Protein AF-A0A7J8E788-F1 (afdb_monomer)

InterPro domains:
  IPR006108 3-hydroxyacyl-CoA dehydrogenase, C-terminal [PF00725] (134-231)
  IPR006176 3-hydroxyacyl-CoA dehydrogenase, NAD binding [PF02737] (9-132)
  IPR008927 6-phosphogluconate dehydrogenase-like, C-terminal domain superfamily [SSF48179] (133-231)
  IPR013328 6-phosphogluconate dehydrogenase, domain 2 [G3DSA:1.10.1040.10] (136-232)
  IPR022694 3-hydroxyacyl-CoA dehydrogenase [PIRSF000105] (12-232)
  IPR036291 NAD(P)-binding domain superfamily [SSF51735] (10-133)
  IPR052242 Mitochondrial 3-hydroxyacyl-CoA dehydrogenase [PTHR43561] (3-232)

pLDDT: mean 95.72, std 6.22, range [54.81, 98.94]

Solvent-accessible surface area (backbone atoms only — not comparable to full-atom values): 12737 Å² total; per-residue (Å²): 110,70,72,59,50,56,52,48,51,52,51,53,56,55,53,74,72,59,84,85,77,95,53,68,59,81,61,30,52,81,36,66,68,46,79,45,82,73,78,98,40,71,67,63,50,24,53,50,46,39,54,36,59,77,42,34,33,92,82,32,32,41,26,36,39,63,70,62,67,56,47,57,73,45,30,68,43,39,94,52,33,43,34,27,34,30,49,31,71,42,90,60,59,94,76,44,44,56,31,41,42,25,43,36,97,58,30,33,70,68,45,52,52,52,52,46,50,51,33,42,74,73,72,30,52,59,44,81,35,58,66,49,75,29,50,63,66,49,47,54,48,50,38,51,42,51,49,52,52,52,41,38,74,71,64,78,47,55,66,69,57,52,20,51,47,36,29,73,74,70,63,37,97,55,17,56,58,62,41,44,17,67,77,20,42,52,59,53,48,53,44,38,50,56,46,18,75,74,40,71,83,41,82,66,29,59,86,53,69,70,59,51,51,34,38,73,71,64,23,28,4,58,92,60,35,24,40,89,56,81,50,132

Secondary structure (DSSP, 8-state):
-HHHHHHHHHHHHHHHT----S-GGGTGGG-SEEEE-S-S-HHHHHHHHHHHTTTS-TT-EEEE--SSS-HHHHHTTSS-GGGEEEEEE-SSTTT--EEEEEEPSSS-HHHHHHHHHHHHHTT-EEEEEES-TTTTHHHHHHHHHHHHHHHHHTTSS-HHHHHHHHHHHS--SS-HHHHHHHH-HHHHHHHHHHHHHH-TT-GGG---HHHHHHHHTT--BGGGTBSSSB--

Sequence (232 aa):
MEQTVAGGEFVAKTLSSILTSTDAASVVHSTDLVVEAIVEDLKVKNELFKRLDKFAAEHTIFASNTSSLQITSIANATTRQDRFAGLHFFNPVPMMKLVEVIKTPMTSQKTFESLMDFSKALGKHPISCKDTPGFVVNHLLLPFLMNAIQLYERGDASKEDIDIGLKLGAGHPMGPFELLDYVGLDTIKFIIEGWHEMDPQNPYFQPSESLNKLVAEKKFGKKTGEGFYKYK

Structure (mmCIF, N/CA/C/O backbone):
data_AF-A0A7J8E788-F1
#
_entry.id   AF-A0A7J8E788-F1
#
loop_
_atom_site.group_PDB
_atom_site.id
_atom_site.type_symbol
_atom_site.label_atom_id
_atom_site.label_alt_id
_atom_site.label_comp_id
_atom_site.label_asym_id
_atom_site.label_entity_id
_atom_site.label_seq_id
_atom_site.pdbx_PDB_ins_code
_atom_site.Cartn_x
_atom_site.Cartn_y
_atom_site.Cartn_z
_atom_site.occupancy
_atom_site.B_iso_or_equiv
_atom_site.auth_seq_id
_atom_site.auth_comp_id
_atom_site.auth_asym_id
_atom_site.auth_atom_id
_atom_site.pdbx_PDB_model_num
ATOM 1 N N . MET A 1 1 ? 26.007 -24.775 16.880 1.00 54.81 1 MET A N 1
ATOM 2 C CA . MET A 1 1 ? 27.153 -24.290 16.082 1.00 54.81 1 MET A CA 1
ATOM 3 C C . MET A 1 1 ? 26.872 -24.414 14.589 1.00 54.81 1 MET A C 1
ATOM 5 O O . MET A 1 1 ? 26.921 -23.399 13.919 1.00 54.81 1 MET A O 1
ATOM 9 N N . GLU A 1 2 ? 26.479 -25.581 14.071 1.00 56.91 2 GLU A N 1
ATOM 10 C CA . GLU A 1 2 ? 26.215 -25.792 12.628 1.00 56.91 2 GLU A CA 1
ATOM 11 C C . GLU A 1 2 ? 25.040 -24.959 12.062 1.00 56.91 2 GLU A C 1
ATOM 13 O O . GLU A 1 2 ? 25.189 -24.280 11.050 1.00 56.91 2 GLU A O 1
ATOM 18 N N . GLN A 1 3 ? 23.904 -24.888 12.773 1.00 57.69 3 GLN A N 1
ATOM 19 C CA . GLN A 1 3 ? 22.768 -24.023 12.390 1.00 57.69 3 GLN A CA 1
ATOM 20 C C . GLN A 1 3 ? 23.108 -22.523 12.413 1.00 57.69 3 GLN A C 1
ATOM 22 O O . GLN A 1 3 ? 22.530 -21.734 11.669 1.00 57.69 3 GLN A O 1
ATOM 27 N N . THR A 1 4 ? 24.053 -22.122 13.265 1.00 65.00 4 THR A N 1
ATOM 28 C CA . THR A 1 4 ? 24.479 -20.727 13.426 1.00 65.00 4 THR A CA 1
ATOM 29 C C . THR A 1 4 ? 25.368 -20.283 12.260 1.00 65.00 4 THR A C 1
ATOM 31 O O . THR A 1 4 ? 25.272 -19.141 11.819 1.00 65.00 4 THR A O 1
ATOM 34 N N . VAL A 1 5 ? 26.175 -21.202 11.719 1.00 70.31 5 VAL A N 1
ATOM 35 C CA . VAL A 1 5 ? 27.005 -20.981 10.523 1.00 70.31 5 VAL A CA 1
ATOM 36 C C . VAL A 1 5 ? 26.135 -20.912 9.264 1.00 70.31 5 VAL A C 1
ATOM 38 O O . VAL A 1 5 ? 26.245 -19.947 8.511 1.00 70.31 5 VAL A O 1
ATOM 41 N N . ALA A 1 6 ? 25.187 -21.843 9.092 1.00 76.75 6 ALA A N 1
ATOM 42 C CA . ALA A 1 6 ? 24.263 -21.843 7.950 1.00 76.75 6 ALA A CA 1
ATOM 43 C C . ALA A 1 6 ? 23.379 -20.580 7.889 1.00 76.75 6 ALA A C 1
ATOM 45 O O . ALA A 1 6 ? 23.146 -20.024 6.815 1.00 76.75 6 ALA A O 1
ATOM 46 N N . GLY A 1 7 ? 22.917 -20.087 9.046 1.00 85.06 7 GLY 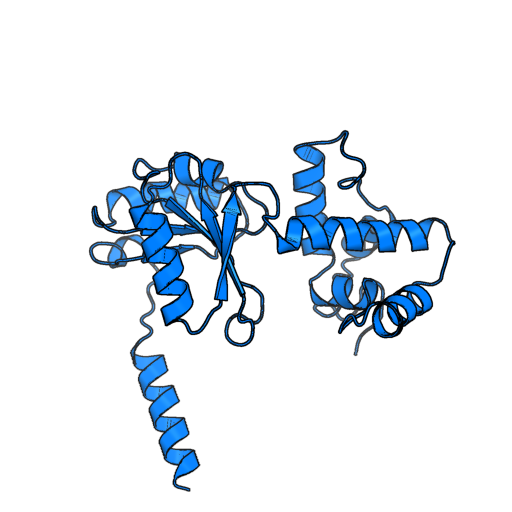A N 1
ATOM 47 C CA . GLY A 1 7 ? 22.194 -18.815 9.130 1.00 85.06 7 GLY A CA 1
ATOM 48 C C . GLY A 1 7 ? 23.055 -17.615 8.718 1.00 85.06 7 GLY A C 1
ATOM 49 O O . GLY A 1 7 ? 22.585 -16.744 7.988 1.00 85.06 7 GLY A O 1
ATOM 50 N N . GLY A 1 8 ? 24.326 -17.592 9.130 1.00 87.06 8 GLY A N 1
ATOM 51 C CA . GLY A 1 8 ? 25.280 -16.551 8.739 1.00 87.06 8 GLY A CA 1
ATOM 52 C C . GLY A 1 8 ? 25.561 -16.531 7.234 1.00 87.06 8 GLY A C 1
ATOM 53 O O . GLY A 1 8 ? 25.534 -15.465 6.618 1.00 87.06 8 GLY A O 1
ATOM 54 N N . GLU A 1 9 ? 25.757 -17.700 6.621 1.00 91.12 9 GLU A N 1
ATOM 55 C CA . GLU A 1 9 ? 25.966 -17.833 5.172 1.00 91.12 9 GLU A CA 1
ATOM 56 C C . GLU A 1 9 ? 24.746 -17.380 4.365 1.00 91.12 9 GLU A C 1
ATOM 58 O O . GLU A 1 9 ? 24.890 -16.663 3.371 1.00 91.12 9 GLU A O 1
ATOM 63 N N . PHE A 1 10 ? 23.537 -17.739 4.809 1.00 91.62 10 PHE A N 1
ATOM 64 C CA . PHE A 1 10 ? 22.298 -17.287 4.178 1.00 91.62 10 PHE A CA 1
ATOM 65 C C . PHE A 1 10 ? 22.172 -15.759 4.196 1.00 91.62 10 PHE A C 1
ATOM 67 O O . PHE A 1 10 ? 21.872 -15.150 3.164 1.00 91.62 10 PHE A O 1
ATOM 74 N N . VAL A 1 11 ? 22.437 -15.127 5.345 1.00 93.94 11 VAL A N 1
ATOM 75 C CA . VAL A 1 11 ? 22.394 -13.662 5.480 1.00 93.94 11 VAL A CA 1
ATOM 76 C C . VAL A 1 11 ? 23.443 -13.007 4.583 1.00 93.94 11 VAL A C 1
ATOM 78 O O . VAL A 1 11 ? 23.103 -12.103 3.822 1.00 93.94 11 VAL A O 1
ATOM 81 N N . ALA A 1 12 ? 24.690 -13.486 4.610 1.00 94.25 12 ALA A N 1
ATOM 82 C CA . ALA A 1 12 ? 25.771 -12.934 3.794 1.00 94.25 12 ALA A CA 1
ATOM 83 C C . ALA A 1 12 ? 25.467 -13.028 2.290 1.00 94.25 12 ALA A C 1
ATOM 85 O O . ALA A 1 12 ? 25.631 -12.045 1.567 1.00 94.25 12 ALA A O 1
ATOM 86 N N . LYS A 1 13 ? 24.958 -14.177 1.827 1.00 95.75 13 LYS A N 1
ATOM 87 C CA . LYS A 1 13 ? 24.551 -14.388 0.430 1.00 95.75 13 LYS A CA 1
ATOM 88 C C . LYS A 1 13 ? 23.371 -13.503 0.020 1.00 95.75 13 LYS A C 1
ATOM 90 O O . LYS A 1 13 ? 23.327 -13.000 -1.101 1.00 95.75 13 LYS A O 1
ATOM 95 N N . THR A 1 14 ? 22.402 -13.321 0.916 1.00 96.56 14 THR A N 1
ATOM 96 C CA . THR A 1 14 ? 21.239 -12.463 0.653 1.00 96.56 14 THR A CA 1
ATOM 97 C C . THR A 1 14 ? 21.674 -11.007 0.521 1.00 96.56 14 THR A C 1
ATOM 99 O O . THR A 1 14 ? 21.310 -10.346 -0.447 1.00 96.56 14 THR A O 1
ATOM 102 N N . LEU A 1 15 ? 22.511 -10.524 1.443 1.00 96.94 15 LEU A N 1
ATOM 103 C CA . LEU A 1 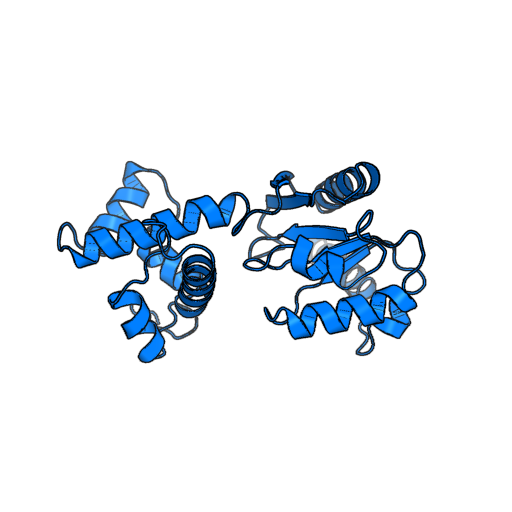15 ? 23.021 -9.153 1.419 1.00 96.94 15 LEU A CA 1
ATOM 104 C C . LEU A 1 15 ? 23.921 -8.882 0.210 1.00 96.94 15 LEU A C 1
ATOM 106 O O . LEU A 1 15 ? 23.808 -7.818 -0.387 1.00 96.94 15 LEU A O 1
ATOM 110 N N . SER A 1 16 ? 24.767 -9.833 -0.200 1.00 97.38 16 SER A N 1
ATOM 111 C CA . SER A 1 16 ? 25.633 -9.653 -1.376 1.00 97.38 16 SER A CA 1
ATOM 112 C C . SER A 1 16 ? 24.866 -9.574 -2.700 1.00 97.38 16 SER A C 1
ATOM 114 O O . SER A 1 16 ? 25.405 -9.085 -3.689 1.00 97.38 16 SER A O 1
ATOM 116 N N . SER A 1 17 ? 23.607 -10.018 -2.714 1.00 97.12 17 SER A N 1
ATOM 117 C CA . SER A 1 17 ? 22.711 -9.916 -3.870 1.00 97.12 17 SER A CA 1
ATOM 118 C C . SER A 1 17 ? 21.954 -8.579 -3.925 1.00 97.12 17 SER A C 1
ATOM 120 O O . SER A 1 17 ? 21.199 -8.348 -4.867 1.00 97.12 17 SER A O 1
ATOM 122 N N . ILE A 1 18 ? 22.135 -7.697 -2.931 1.00 97.75 18 ILE A N 1
ATOM 123 C CA . ILE A 1 18 ? 21.496 -6.379 -2.856 1.00 97.75 18 ILE A CA 1
ATOM 124 C C . ILE A 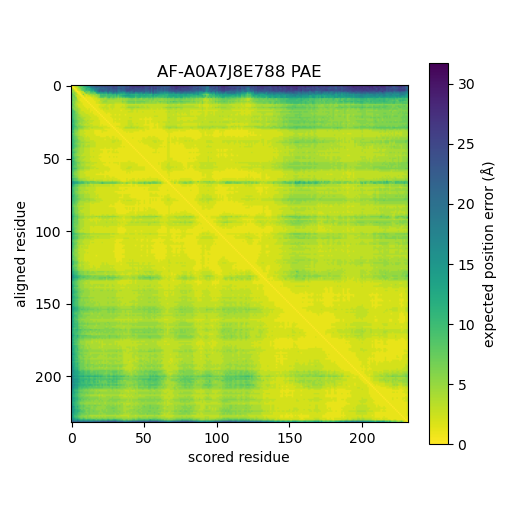1 18 ? 22.556 -5.308 -3.095 1.00 97.75 18 ILE A C 1
ATOM 126 O O . ILE A 1 18 ? 23.402 -5.034 -2.246 1.00 97.75 18 ILE A O 1
ATOM 130 N N . LEU A 1 19 ? 22.478 -4.671 -4.259 1.00 97.69 19 LEU A N 1
ATOM 131 C CA . LEU A 1 19 ? 23.298 -3.514 -4.597 1.00 97.69 19 LEU A CA 1
ATOM 132 C C . LEU A 1 19 ? 22.510 -2.228 -4.342 1.00 97.69 19 LEU A C 1
ATOM 134 O O . LEU A 1 19 ? 21.288 -2.195 -4.492 1.00 97.69 19 LEU A O 1
ATOM 138 N N . THR A 1 20 ? 23.210 -1.158 -3.975 1.00 98.12 20 THR A N 1
ATOM 139 C CA . THR A 1 20 ? 22.608 0.156 -3.732 1.00 98.12 20 THR A CA 1
ATOM 140 C C . THR A 1 20 ? 23.103 1.166 -4.759 1.00 98.12 20 THR A C 1
ATOM 142 O O . THR A 1 20 ? 24.263 1.164 -5.164 1.00 98.12 20 THR A O 1
ATOM 145 N N . SER A 1 21 ? 22.203 2.040 -5.200 1.00 98.06 21 SER A N 1
ATOM 146 C CA . SER A 1 21 ? 22.515 3.178 -6.061 1.00 98.06 21 SER A CA 1
ATOM 147 C C . SER A 1 21 ? 21.604 4.338 -5.686 1.00 98.06 21 SER A C 1
ATOM 149 O O . SER A 1 21 ? 20.452 4.133 -5.302 1.00 98.06 21 SER A O 1
ATOM 151 N N . THR A 1 22 ? 22.121 5.557 -5.794 1.00 98.00 22 THR A N 1
ATOM 152 C CA . THR A 1 22 ? 21.352 6.794 -5.609 1.00 98.00 22 THR A CA 1
ATOM 153 C C . THR A 1 22 ? 20.843 7.368 -6.932 1.00 98.00 22 THR A C 1
ATOM 155 O O . THR A 1 22 ? 20.066 8.320 -6.916 1.00 98.00 22 THR A O 1
ATOM 158 N N . ASP A 1 23 ? 21.226 6.786 -8.074 1.00 97.38 23 ASP A N 1
ATOM 159 C CA . ASP A 1 23 ? 20.707 7.154 -9.391 1.00 97.38 23 ASP A CA 1
ATOM 160 C C . ASP A 1 23 ? 20.035 5.960 -10.068 1.00 97.38 23 ASP A C 1
ATOM 162 O O . ASP A 1 23 ? 20.683 5.126 -10.703 1.00 97.38 23 ASP A O 1
ATOM 166 N N . ALA A 1 24 ? 18.708 5.904 -9.973 1.00 97.44 24 ALA A N 1
ATOM 167 C CA . ALA A 1 24 ? 17.919 4.840 -10.580 1.00 97.44 24 ALA A CA 1
ATOM 168 C C . ALA A 1 24 ? 18.109 4.748 -12.109 1.00 97.44 24 ALA A C 1
ATOM 170 O O . ALA A 1 24 ? 18.096 3.649 -12.655 1.00 97.44 24 ALA A O 1
ATOM 171 N N . ALA A 1 25 ? 18.351 5.864 -12.810 1.00 97.12 25 ALA A N 1
ATOM 172 C CA . ALA A 1 25 ? 18.544 5.839 -14.264 1.00 97.12 25 ALA A CA 1
ATOM 173 C C . ALA A 1 25 ? 19.777 5.016 -14.677 1.00 97.12 25 ALA A C 1
ATOM 175 O O . ALA A 1 25 ? 19.731 4.326 -15.691 1.00 97.12 25 ALA A O 1
ATOM 176 N N . SER A 1 26 ? 20.837 5.026 -13.861 1.00 96.88 26 SER A N 1
ATOM 177 C CA . SER A 1 26 ? 22.080 4.293 -14.133 1.00 96.88 26 SER A CA 1
ATOM 178 C C . SER A 1 26 ? 21.943 2.765 -14.090 1.00 96.88 26 SER A C 1
ATOM 180 O O . SER A 1 26 ? 22.775 2.069 -14.667 1.00 96.88 26 SER A O 1
ATOM 182 N N . VAL A 1 27 ? 20.904 2.231 -13.434 1.00 97.69 27 VAL A N 1
ATOM 183 C CA . VAL A 1 27 ? 20.764 0.783 -13.176 1.00 97.69 27 VAL A CA 1
ATOM 184 C C . VAL A 1 27 ? 19.624 0.116 -13.945 1.00 97.69 27 VAL A C 1
ATOM 186 O O . VAL A 1 27 ? 19.581 -1.107 -14.037 1.00 97.69 27 VAL A O 1
ATOM 189 N N . VAL A 1 28 ? 18.697 0.885 -14.525 1.00 98.00 28 VAL A N 1
ATOM 190 C CA . VAL A 1 28 ? 17.510 0.311 -15.191 1.00 98.00 28 VAL A CA 1
ATOM 191 C C . VAL A 1 28 ? 17.768 -0.199 -16.611 1.00 98.00 28 VAL A C 1
ATOM 193 O O . VAL A 1 28 ? 16.927 -0.901 -17.164 1.00 98.00 28 VAL A O 1
ATOM 196 N N . HIS A 1 29 ? 18.928 0.102 -17.199 1.00 97.19 29 HIS A N 1
ATOM 197 C CA . HIS A 1 29 ? 19.270 -0.227 -18.590 1.00 97.19 29 HIS A CA 1
ATOM 198 C C . HIS A 1 29 ? 19.191 -1.712 -18.959 1.00 97.19 29 HIS A C 1
ATOM 200 O O . HIS A 1 29 ? 19.027 -2.038 -20.130 1.00 97.19 29 HIS A O 1
ATOM 206 N N . SER A 1 30 ? 19.317 -2.604 -17.980 1.00 96.12 30 SER A N 1
ATOM 207 C CA . SER A 1 30 ? 19.250 -4.054 -18.173 1.00 96.12 30 SER A CA 1
ATOM 208 C C . SER A 1 30 ? 18.456 -4.755 -17.069 1.00 96.12 30 SER A C 1
ATOM 210 O O . SER A 1 30 ? 18.672 -5.939 -16.830 1.00 96.12 30 SER A O 1
ATOM 212 N N . THR A 1 31 ? 17.594 -4.030 -16.348 1.00 98.50 31 THR A N 1
ATOM 213 C CA . THR A 1 31 ? 16.749 -4.638 -15.310 1.00 98.50 31 THR A CA 1
ATOM 214 C C . THR A 1 31 ? 15.494 -5.246 -15.927 1.00 98.50 31 THR A C 1
ATOM 216 O O . THR A 1 31 ? 14.936 -4.699 -16.879 1.00 98.50 31 THR A O 1
ATOM 219 N N . ASP A 1 32 ? 15.004 -6.344 -15.364 1.00 98.81 32 ASP A N 1
ATOM 220 C CA . ASP A 1 32 ? 13.768 -6.983 -15.826 1.00 98.81 32 ASP A CA 1
ATOM 221 C C . ASP A 1 32 ? 12.518 -6.321 -15.229 1.00 98.81 32 ASP A C 1
ATOM 223 O O . ASP A 1 32 ? 11.473 -6.237 -15.876 1.00 98.81 32 ASP A O 1
ATOM 227 N N . LEU A 1 33 ? 12.633 -5.815 -13.998 1.00 98.88 33 LEU A N 1
ATOM 228 C CA . LEU A 1 33 ? 11.532 -5.244 -13.231 1.00 98.88 33 LEU A CA 1
ATOM 229 C C . LEU A 1 33 ? 12.006 -4.037 -12.413 1.00 98.88 33 LEU A C 1
ATOM 231 O O . LEU A 1 33 ? 13.041 -4.083 -11.748 1.00 98.88 33 LEU A O 1
ATOM 235 N N . VAL A 1 34 ? 11.207 -2.973 -12.425 1.00 98.88 34 VAL A N 1
ATOM 236 C CA . VAL A 1 34 ? 11.298 -1.848 -11.486 1.00 98.88 34 VAL A CA 1
ATOM 237 C C . VAL A 1 34 ? 10.086 -1.901 -10.565 1.00 98.88 34 VAL A C 1
ATOM 239 O O . VAL A 1 34 ? 8.958 -1.859 -11.049 1.00 98.88 34 VAL A O 1
ATOM 242 N N . VAL A 1 35 ? 10.315 -1.960 -9.251 1.00 98.81 35 VAL A N 1
ATOM 243 C CA . VAL A 1 35 ? 9.263 -1.828 -8.230 1.00 98.81 35 VAL A CA 1
ATOM 244 C C . VAL A 1 35 ? 9.471 -0.514 -7.487 1.00 98.81 35 VAL A C 1
ATOM 246 O O . VAL A 1 35 ? 10.470 -0.331 -6.795 1.00 98.81 35 VAL A O 1
ATOM 249 N N . GLU A 1 36 ? 8.539 0.414 -7.654 1.00 98.62 36 GLU A N 1
ATOM 250 C CA . GLU A 1 36 ? 8.570 1.734 -7.029 1.00 98.62 36 GLU A CA 1
ATOM 251 C C . GLU A 1 36 ? 7.841 1.713 -5.678 1.00 98.62 36 GLU A C 1
ATOM 253 O O . GLU A 1 36 ? 6.689 1.289 -5.599 1.00 98.62 36 GLU A O 1
ATOM 258 N N . ALA A 1 37 ? 8.524 2.173 -4.624 1.00 97.69 37 ALA A N 1
ATOM 259 C CA . ALA A 1 37 ? 8.002 2.286 -3.257 1.00 97.69 37 ALA A CA 1
ATOM 260 C C . ALA A 1 37 ? 8.540 3.553 -2.550 1.00 97.69 37 ALA A C 1
ATOM 262 O O . ALA A 1 37 ? 9.137 3.493 -1.476 1.00 97.69 37 ALA A O 1
ATOM 263 N N . ILE A 1 38 ? 8.392 4.701 -3.206 1.00 97.25 38 ILE A N 1
ATOM 264 C CA . ILE A 1 38 ? 8.753 6.043 -2.733 1.00 97.25 38 ILE A CA 1
ATOM 265 C C . ILE A 1 38 ? 7.532 6.741 -2.113 1.00 97.25 38 ILE A C 1
ATOM 267 O O . ILE A 1 38 ? 6.455 6.157 -2.002 1.00 97.25 38 ILE A O 1
ATOM 271 N N . VAL A 1 39 ? 7.701 8.012 -1.730 1.00 93.62 39 VAL A N 1
ATOM 272 C CA . VAL A 1 39 ? 6.623 8.879 -1.231 1.00 93.62 39 VAL A CA 1
ATOM 273 C C . VAL A 1 39 ? 5.353 8.809 -2.090 1.00 93.62 39 VAL A C 1
ATOM 275 O O . VAL A 1 39 ? 5.410 8.744 -3.320 1.00 93.62 39 VAL A O 1
ATOM 278 N N . GLU A 1 40 ? 4.201 8.841 -1.420 1.00 92.19 40 GLU A N 1
ATOM 279 C CA . GLU A 1 40 ? 2.876 8.704 -2.027 1.00 92.19 40 GLU A CA 1
ATOM 280 C C . GLU A 1 40 ? 2.389 10.019 -2.660 1.00 92.19 40 GLU A C 1
ATOM 282 O O . GLU A 1 40 ? 1.376 10.593 -2.271 1.00 92.19 40 GLU A O 1
ATOM 287 N N . ASP A 1 41 ? 3.151 10.513 -3.637 1.00 93.12 41 ASP A N 1
ATOM 288 C CA . ASP A 1 41 ? 2.865 11.728 -4.400 1.00 93.12 41 ASP A CA 1
ATOM 289 C C . ASP A 1 41 ? 2.863 11.422 -5.905 1.00 93.12 41 ASP A C 1
ATOM 291 O O . ASP A 1 41 ? 3.851 10.938 -6.469 1.00 93.12 41 ASP A O 1
ATOM 295 N N . LEU A 1 42 ? 1.740 11.711 -6.571 1.00 94.94 42 LEU A N 1
ATOM 296 C CA . LEU A 1 42 ? 1.551 11.398 -7.989 1.00 94.94 42 LEU A CA 1
ATOM 297 C C . LEU A 1 42 ? 2.558 12.126 -8.885 1.00 94.94 42 LEU A C 1
ATOM 299 O O . LEU A 1 42 ? 3.055 11.547 -9.850 1.00 94.94 42 LEU A O 1
ATOM 303 N N . LYS A 1 43 ? 2.883 13.387 -8.586 1.00 97.69 43 LYS A N 1
ATOM 304 C CA . LYS A 1 43 ? 3.814 14.176 -9.398 1.00 97.69 43 LYS A CA 1
ATOM 305 C C . LYS A 1 43 ? 5.223 13.599 -9.300 1.00 97.69 43 LYS A C 1
ATOM 307 O O . LYS A 1 43 ? 5.868 13.428 -10.334 1.00 97.69 43 LYS A O 1
ATOM 312 N N . VAL A 1 44 ? 5.666 13.255 -8.092 1.00 98.25 44 VAL A N 1
ATOM 313 C CA . VAL A 1 44 ? 6.982 12.645 -7.845 1.00 98.25 44 VAL A CA 1
ATOM 314 C C . VAL A 1 44 ? 7.092 11.289 -8.545 1.00 98.25 44 VAL A C 1
ATOM 316 O O . VAL A 1 44 ? 8.074 11.039 -9.247 1.00 98.25 44 VAL A O 1
ATOM 319 N N . LYS A 1 45 ? 6.072 10.429 -8.428 1.00 98.62 45 LYS A N 1
ATOM 320 C CA 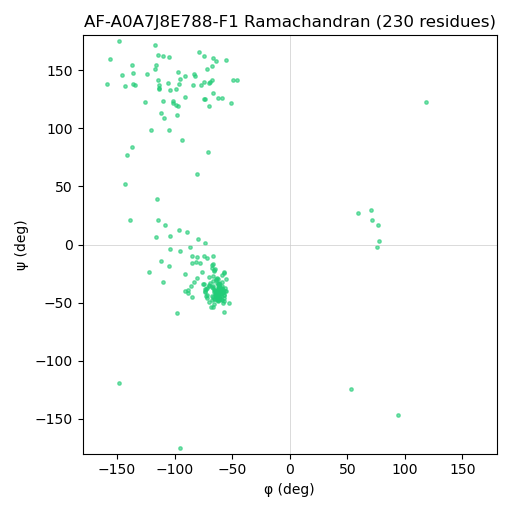. LYS A 1 45 ? 6.051 9.122 -9.108 1.00 98.62 45 LYS A CA 1
ATOM 321 C C . LYS A 1 45 ? 6.030 9.266 -10.631 1.00 98.62 45 LYS A C 1
ATOM 323 O O . LYS A 1 45 ? 6.783 8.576 -11.319 1.00 98.62 45 LYS A O 1
ATOM 328 N N . ASN A 1 46 ? 5.237 10.194 -11.166 1.00 98.75 46 ASN A N 1
ATOM 329 C CA . ASN A 1 46 ? 5.166 10.446 -12.607 1.00 98.75 46 ASN A CA 1
ATOM 330 C C . ASN A 1 46 ? 6.493 10.967 -13.160 1.00 98.75 46 ASN A C 1
ATOM 332 O O . ASN A 1 46 ? 6.929 10.524 -14.221 1.00 98.75 46 ASN A O 1
ATOM 336 N N . GLU A 1 47 ? 7.157 11.881 -12.451 1.00 98.56 47 GLU A N 1
ATOM 337 C CA . GLU A 1 47 ? 8.483 12.372 -12.830 1.00 98.56 47 GLU A CA 1
ATOM 338 C C . GLU A 1 47 ? 9.517 11.240 -12.845 1.00 98.56 47 GLU A C 1
ATOM 340 O O . GLU A 1 47 ? 10.253 11.095 -13.828 1.00 98.56 47 GLU A O 1
ATOM 345 N N . LEU A 1 48 ? 9.524 10.399 -11.804 1.00 98.75 48 LEU A N 1
ATOM 346 C CA . LEU A 1 48 ? 10.398 9.233 -11.722 1.00 98.75 48 LEU A CA 1
ATOM 347 C C . LEU A 1 48 ? 10.183 8.303 -12.918 1.00 98.75 48 LEU A C 1
ATOM 349 O O . LEU A 1 48 ? 11.122 8.049 -13.672 1.00 98.75 48 LEU A O 1
ATOM 353 N N . PHE A 1 49 ? 8.961 7.815 -13.127 1.00 98.75 49 PHE A N 1
ATOM 354 C CA . PHE A 1 49 ? 8.696 6.836 -14.179 1.00 98.75 49 PHE A CA 1
ATOM 355 C C . PHE A 1 49 ? 8.894 7.406 -15.582 1.00 98.75 49 PHE A C 1
ATOM 357 O O . PHE A 1 49 ? 9.473 6.726 -16.427 1.00 98.75 49 PHE A O 1
ATOM 364 N N . LYS A 1 50 ? 8.532 8.671 -15.822 1.00 98.69 50 LYS A N 1
ATOM 365 C CA . LYS A 1 50 ? 8.818 9.357 -17.091 1.00 98.69 50 LYS A CA 1
ATOM 366 C C . LYS A 1 50 ? 10.317 9.464 -17.367 1.00 98.69 50 LYS A C 1
ATOM 368 O O . LYS A 1 50 ? 10.740 9.408 -18.524 1.00 98.69 50 LYS A O 1
ATOM 373 N N . ARG A 1 51 ? 11.139 9.654 -16.328 1.00 98.56 51 ARG A N 1
ATOM 374 C CA . ARG A 1 51 ? 12.601 9.628 -16.457 1.00 98.56 51 ARG A CA 1
ATOM 375 C C . ARG A 1 51 ? 13.071 8.212 -16.769 1.00 98.56 51 ARG A C 1
ATOM 377 O O . ARG A 1 51 ? 13.761 8.045 -17.767 1.00 98.56 51 ARG A O 1
ATOM 384 N N . LEU A 1 52 ? 12.686 7.218 -15.965 1.00 98.69 52 LEU A N 1
ATOM 385 C CA . LEU A 1 52 ? 13.136 5.827 -16.115 1.00 98.69 52 LEU A CA 1
ATOM 386 C C . LEU A 1 52 ? 12.738 5.206 -17.455 1.00 98.69 52 LEU A C 1
ATOM 388 O O . LEU A 1 52 ? 13.521 4.439 -18.007 1.00 98.69 52 LEU A O 1
ATOM 392 N N . ASP A 1 53 ? 11.581 5.574 -18.011 1.00 98.56 53 ASP A N 1
ATOM 393 C CA . ASP A 1 53 ? 11.092 5.085 -19.308 1.00 98.56 53 ASP A CA 1
ATOM 394 C C . ASP A 1 53 ? 12.096 5.319 -20.451 1.00 98.56 53 ASP A C 1
ATOM 396 O O . ASP A 1 53 ? 12.182 4.525 -21.381 1.00 98.56 53 ASP A O 1
ATOM 400 N N . LYS A 1 54 ? 12.918 6.373 -20.349 1.00 98.25 54 LYS A N 1
ATOM 401 C CA . LYS A 1 54 ? 13.954 6.704 -21.340 1.00 98.25 54 LYS A CA 1
ATOM 402 C C . LYS A 1 54 ? 15.200 5.821 -21.259 1.00 98.25 54 LYS A C 1
ATOM 404 O O . LYS A 1 54 ? 15.947 5.757 -22.229 1.00 98.25 54 LYS A O 1
ATOM 409 N N . PHE A 1 55 ? 15.469 5.226 -20.098 1.00 98.31 55 PHE A N 1
ATOM 410 C CA . PHE A 1 55 ? 16.715 4.500 -19.824 1.00 98.31 55 PHE A CA 1
ATOM 411 C C . PHE A 1 55 ? 16.489 2.992 -19.719 1.00 98.31 55 PHE A C 1
ATOM 413 O O . PHE A 1 55 ? 17.375 2.220 -20.074 1.00 98.31 55 PHE A O 1
ATOM 420 N N . ALA A 1 56 ? 15.320 2.570 -19.237 1.00 98.50 56 ALA A N 1
ATOM 421 C CA . ALA A 1 56 ? 15.003 1.166 -19.045 1.00 98.50 56 ALA A CA 1
ATOM 422 C C . ALA A 1 56 ? 14.889 0.422 -20.380 1.00 98.50 56 ALA A C 1
ATOM 424 O O . ALA A 1 56 ? 14.316 0.956 -21.336 1.00 98.50 56 ALA A O 1
ATOM 425 N N . ALA A 1 57 ? 15.374 -0.822 -20.416 1.00 98.25 57 ALA A N 1
ATOM 426 C CA . ALA A 1 57 ? 15.276 -1.679 -21.592 1.00 98.25 57 ALA A CA 1
ATOM 427 C C . ALA A 1 57 ? 13.822 -1.836 -22.063 1.00 98.25 57 ALA A C 1
ATOM 429 O O . ALA A 1 57 ? 12.866 -1.645 -21.302 1.00 98.25 57 ALA A O 1
ATOM 430 N N . GLU A 1 58 ? 13.653 -2.213 -23.332 1.00 98.25 58 GLU A N 1
ATOM 431 C CA . GLU A 1 58 ? 12.330 -2.402 -23.929 1.00 98.25 58 GLU A CA 1
ATOM 432 C C . GLU A 1 58 ? 11.508 -3.436 -23.152 1.00 98.25 58 GLU A C 1
ATOM 434 O O . GLU A 1 58 ? 10.319 -3.226 -22.931 1.00 98.25 58 GLU A O 1
ATOM 439 N N . HIS A 1 59 ? 12.141 -4.515 -22.678 1.00 98.56 59 HIS A N 1
ATOM 440 C CA . HIS A 1 59 ? 11.462 -5.600 -21.968 1.00 98.56 59 HIS A CA 1
ATOM 441 C C . HIS A 1 59 ? 11.127 -5.284 -20.508 1.00 98.56 59 HIS A C 1
ATOM 443 O O . HIS A 1 59 ? 10.308 -5.994 -19.926 1.00 98.56 59 HIS A O 1
ATOM 449 N N . THR A 1 60 ? 11.732 -4.247 -19.919 1.00 98.88 60 THR A N 1
ATOM 450 C CA . THR A 1 60 ? 11.587 -3.938 -18.494 1.00 98.88 60 THR A CA 1
ATOM 451 C C . THR A 1 60 ? 10.135 -3.621 -18.137 1.00 98.88 60 THR A C 1
ATOM 453 O O . THR A 1 60 ? 9.532 -2.699 -18.703 1.00 98.88 60 THR A O 1
ATOM 456 N N . ILE A 1 61 ? 9.607 -4.338 -17.144 1.00 98.94 61 ILE A N 1
ATOM 457 C CA . ILE A 1 61 ? 8.298 -4.082 -16.537 1.00 98.94 61 ILE A CA 1
ATOM 458 C C . ILE A 1 61 ? 8.434 -3.009 -15.456 1.00 98.94 61 ILE A C 1
ATOM 460 O O . ILE A 1 61 ? 9.359 -3.040 -14.644 1.00 98.94 61 ILE A O 1
ATOM 464 N N . PHE A 1 62 ? 7.490 -2.073 -15.417 1.00 98.94 62 PHE A N 1
ATOM 465 C CA . PHE A 1 62 ? 7.341 -1.103 -14.337 1.00 98.94 62 PHE A CA 1
ATOM 466 C C . PHE A 1 62 ? 6.165 -1.488 -13.444 1.00 98.94 62 PHE A C 1
ATOM 468 O O . PHE A 1 62 ? 5.072 -1.795 -13.921 1.00 98.94 62 PHE A O 1
ATOM 475 N N . ALA A 1 63 ? 6.393 -1.458 -12.138 1.00 98.88 63 ALA A N 1
ATOM 476 C CA . ALA A 1 63 ? 5.373 -1.697 -11.140 1.00 98.88 63 ALA A CA 1
ATOM 477 C C . ALA A 1 63 ? 5.440 -0.647 -10.029 1.00 98.88 63 ALA A C 1
ATOM 479 O O . ALA A 1 63 ? 6.524 -0.317 -9.548 1.00 98.88 63 ALA A O 1
ATOM 480 N N . SER A 1 64 ? 4.286 -0.142 -9.595 1.00 98.81 64 SER A N 1
ATOM 481 C CA . SER A 1 64 ? 4.191 0.701 -8.396 1.00 98.81 64 SER A CA 1
ATOM 482 C C . SER A 1 64 ? 3.569 -0.078 -7.237 1.00 98.81 64 SER A C 1
ATOM 484 O O . SER A 1 64 ? 2.611 -0.829 -7.431 1.00 98.81 64 SER A O 1
ATOM 486 N N . ASN A 1 65 ? 4.117 0.115 -6.035 1.00 98.06 65 ASN A N 1
ATOM 487 C CA . ASN A 1 6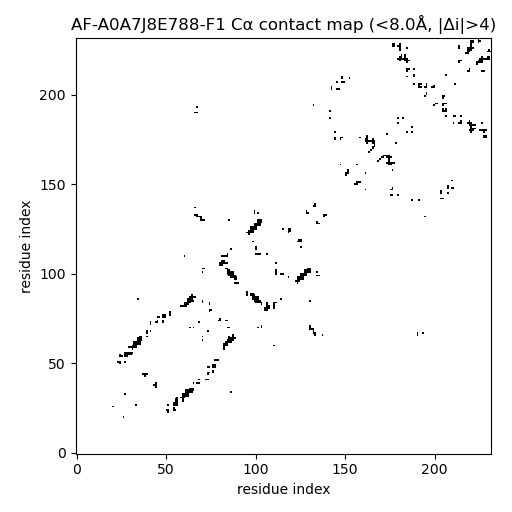5 ? 3.576 -0.374 -4.765 1.00 98.06 65 ASN A CA 1
ATOM 488 C C . ASN A 1 65 ? 2.593 0.627 -4.118 1.00 98.06 65 ASN A C 1
ATOM 490 O O . ASN A 1 65 ? 2.256 0.472 -2.949 1.00 98.06 65 ASN A O 1
ATOM 494 N N . THR A 1 66 ? 2.172 1.680 -4.828 1.00 95.12 66 THR A N 1
ATOM 495 C CA . THR A 1 66 ? 1.194 2.660 -4.318 1.00 95.12 66 THR A CA 1
ATOM 496 C C . THR A 1 66 ? -0.041 1.977 -3.716 1.00 95.12 66 THR A C 1
ATOM 498 O O . THR A 1 66 ? -0.509 0.961 -4.229 1.00 95.12 66 THR A O 1
ATOM 501 N N . SER A 1 67 ? -0.560 2.531 -2.621 1.00 87.44 67 SER A N 1
ATOM 502 C CA . SER A 1 67 ? -1.748 2.030 -1.917 1.00 87.44 67 SER A CA 1
ATOM 503 C C . SER A 1 67 ? -2.989 2.889 -2.169 1.00 87.44 67 SER A C 1
ATOM 505 O O . SER A 1 67 ? -4.103 2.427 -1.911 1.00 87.44 67 SER A O 1
ATOM 507 N N . SER A 1 68 ? -2.816 4.132 -2.635 1.00 81.31 68 SER A N 1
ATOM 508 C CA . SER A 1 68 ? -3.908 5.103 -2.794 1.00 81.31 68 SER A CA 1
ATOM 509 C C . SER A 1 68 ? -4.086 5.647 -4.209 1.00 81.31 68 SER A C 1
ATOM 511 O O . SER A 1 68 ? -5.190 6.080 -4.543 1.00 81.31 68 SER A O 1
ATOM 513 N N . LEU A 1 69 ? -3.045 5.629 -5.046 1.00 91.62 69 LEU A N 1
ATOM 514 C CA . LEU A 1 69 ? -3.097 6.206 -6.387 1.00 91.62 69 LEU A CA 1
ATOM 515 C C . LEU A 1 69 ? -3.525 5.163 -7.420 1.00 91.62 69 LEU A C 1
ATOM 517 O O . LEU A 1 69 ? -3.149 3.994 -7.353 1.00 91.62 69 LEU A O 1
ATOM 521 N N . GLN A 1 70 ? -4.271 5.612 -8.428 1.00 94.56 70 GLN A N 1
ATOM 522 C CA . GLN A 1 70 ? -4.586 4.782 -9.588 1.00 94.56 70 GLN A CA 1
ATOM 523 C C . GLN A 1 70 ? -3.314 4.487 -10.389 1.00 94.56 70 GLN A C 1
ATOM 525 O O . GLN A 1 70 ? -2.576 5.401 -10.773 1.00 94.56 70 GLN A O 1
ATOM 530 N N . ILE A 1 71 ? -3.092 3.215 -10.707 1.00 98.31 71 ILE A N 1
ATOM 531 C CA . ILE A 1 71 ? -1.949 2.756 -11.503 1.00 98.31 71 ILE A CA 1
ATOM 532 C C . ILE A 1 71 ? -1.969 3.398 -12.890 1.00 98.31 71 ILE A C 1
ATOM 534 O O . ILE A 1 71 ? -0.923 3.781 -13.405 1.00 98.31 71 ILE A O 1
ATOM 538 N N . THR A 1 72 ? -3.149 3.582 -13.478 1.00 98.12 72 THR A N 1
ATOM 539 C CA . THR A 1 72 ? -3.352 4.234 -14.778 1.00 98.12 72 THR A CA 1
ATOM 540 C C . THR A 1 72 ? -2.802 5.660 -14.785 1.00 98.12 72 THR A C 1
ATOM 542 O O . THR A 1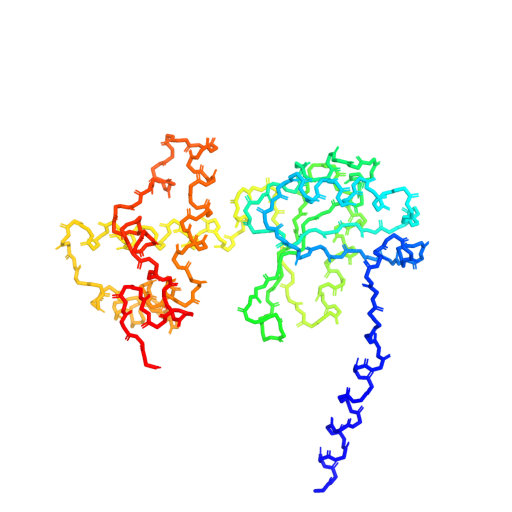 72 ? -2.155 6.063 -15.754 1.00 98.12 72 THR A O 1
ATOM 545 N N . SER A 1 73 ? -2.992 6.412 -13.698 1.00 97.06 73 SER A N 1
ATOM 546 C CA . SER A 1 73 ? -2.489 7.787 -13.563 1.00 97.06 73 SER A CA 1
ATOM 547 C C . SER A 1 73 ? -0.962 7.856 -13.584 1.00 97.06 73 SER A C 1
ATOM 549 O O . SER A 1 73 ? -0.405 8.836 -14.080 1.00 97.06 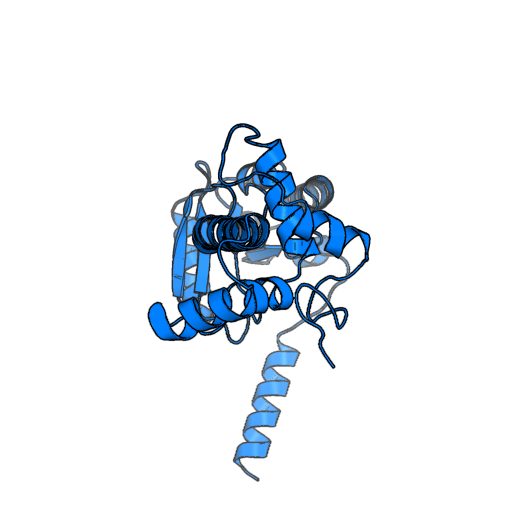73 SER A O 1
ATOM 551 N N . ILE A 1 74 ? -0.295 6.806 -13.094 1.00 98.44 74 ILE A N 1
ATOM 552 C CA . ILE A 1 74 ? 1.166 6.690 -13.096 1.00 98.44 74 ILE A CA 1
ATOM 553 C C . ILE A 1 74 ? 1.670 6.140 -14.434 1.00 98.44 74 ILE A C 1
ATOM 555 O O . ILE A 1 74 ? 2.588 6.693 -15.039 1.00 98.44 74 ILE A O 1
ATOM 559 N N . ALA A 1 75 ? 1.027 5.090 -14.945 1.00 98.50 75 ALA A N 1
ATOM 560 C CA . ALA A 1 75 ? 1.376 4.447 -16.207 1.00 98.50 75 ALA A CA 1
ATOM 561 C C . ALA A 1 75 ? 1.365 5.436 -17.384 1.00 98.50 75 ALA A C 1
ATOM 563 O O . ALA A 1 75 ? 2.272 5.409 -18.217 1.00 98.50 75 ALA A O 1
ATOM 564 N N . ASN A 1 76 ? 0.391 6.353 -17.417 1.00 98.50 76 ASN A N 1
ATOM 565 C CA . ASN A 1 76 ? 0.252 7.382 -18.455 1.00 98.50 76 ASN A CA 1
ATOM 566 C C . ASN A 1 76 ? 1.375 8.433 -18.468 1.00 98.50 76 ASN A C 1
ATOM 568 O O . ASN A 1 76 ? 1.469 9.208 -19.419 1.00 98.50 76 ASN A O 1
ATOM 572 N N . ALA A 1 77 ? 2.247 8.469 -17.456 1.00 98.44 77 ALA A N 1
ATOM 573 C CA . ALA A 1 77 ? 3.476 9.263 -17.506 1.00 98.44 77 ALA A CA 1
ATOM 574 C C . ALA A 1 77 ? 4.555 8.641 -18.416 1.00 98.44 77 ALA A C 1
ATOM 576 O O . ALA A 1 77 ? 5.567 9.289 -18.700 1.00 98.44 77 ALA A O 1
ATOM 577 N N . THR A 1 78 ? 4.342 7.401 -18.863 1.00 98.69 78 THR A N 1
ATOM 578 C CA . THR A 1 78 ? 5.251 6.612 -19.701 1.00 98.69 78 THR A CA 1
ATOM 579 C C . THR A 1 78 ? 4.624 6.280 -21.055 1.00 98.69 78 THR A C 1
ATOM 581 O O . THR A 1 78 ? 3.436 6.500 -21.285 1.00 98.69 78 THR A O 1
ATOM 584 N N . THR A 1 79 ? 5.433 5.714 -21.944 1.00 98.50 79 THR A N 1
ATOM 585 C CA . THR A 1 79 ? 5.026 5.172 -23.250 1.00 98.50 79 THR A CA 1
ATOM 586 C C . THR A 1 79 ? 4.959 3.639 -23.272 1.00 98.50 79 THR A C 1
ATOM 588 O O . THR A 1 79 ? 4.759 3.046 -24.330 1.00 98.50 79 THR A O 1
ATOM 591 N N . ARG A 1 80 ? 5.125 2.992 -22.108 1.00 98.38 80 ARG A N 1
ATOM 592 C CA . ARG A 1 80 ? 5.158 1.529 -21.934 1.00 98.38 80 ARG A CA 1
ATOM 593 C C . ARG A 1 80 ? 3.993 1.007 -21.097 1.00 98.38 80 ARG A C 1
ATOM 595 O O . ARG A 1 80 ? 4.170 0.131 -20.252 1.00 98.38 80 ARG A O 1
ATOM 602 N N . GLN A 1 81 ? 2.793 1.556 -21.279 1.00 98.75 81 GLN A N 1
ATOM 603 C CA . GLN A 1 81 ? 1.622 1.206 -20.462 1.00 98.75 81 GLN A CA 1
ATOM 604 C C . GLN A 1 81 ? 1.267 -0.290 -20.536 1.00 98.75 81 GLN A C 1
ATOM 606 O O . GLN A 1 81 ? 0.738 -0.851 -19.578 1.00 98.75 81 GLN A O 1
ATOM 611 N N . ASP A 1 82 ? 1.624 -0.962 -21.632 1.00 98.88 82 ASP A N 1
ATOM 612 C CA . ASP A 1 82 ? 1.501 -2.413 -21.791 1.00 98.88 82 ASP A CA 1
ATOM 613 C C . ASP A 1 82 ? 2.408 -3.210 -20.839 1.00 98.88 82 ASP A C 1
ATOM 615 O O . ASP A 1 82 ? 2.103 -4.360 -20.514 1.00 98.88 82 ASP A O 1
ATOM 619 N N . ARG A 1 83 ? 3.481 -2.585 -20.347 1.00 98.81 83 ARG A N 1
ATOM 620 C CA . ARG A 1 83 ? 4.455 -3.114 -19.383 1.00 98.81 83 ARG A CA 1
ATOM 621 C C . ARG A 1 83 ? 4.428 -2.378 -18.047 1.00 98.81 83 ARG A C 1
ATOM 623 O O . ARG A 1 83 ? 5.391 -2.461 -17.290 1.00 98.81 83 ARG A O 1
ATOM 630 N N . PHE A 1 84 ? 3.329 -1.692 -17.740 1.00 98.94 84 PHE A N 1
ATOM 631 C CA . PHE A 1 84 ? 3.121 -1.018 -16.463 1.00 98.94 84 PHE A CA 1
ATOM 632 C C . PHE A 1 84 ? 1.981 -1.678 -15.681 1.00 98.94 84 PHE A C 1
ATOM 634 O O . PHE A 1 84 ? 0.922 -1.963 -16.246 1.00 98.94 84 PHE A O 1
ATOM 641 N N . ALA A 1 85 ? 2.173 -1.915 -14.385 1.00 98.88 85 ALA A N 1
ATOM 642 C CA . ALA A 1 85 ? 1.166 -2.508 -13.504 1.00 98.88 85 ALA A CA 1
ATOM 643 C C . ALA A 1 85 ? 1.278 -1.999 -12.056 1.00 98.88 85 ALA A C 1
ATOM 645 O O . ALA A 1 85 ? 2.192 -1.254 -11.704 1.00 98.88 85 ALA A O 1
ATOM 646 N N . GLY A 1 86 ? 0.345 -2.413 -11.200 1.00 98.75 86 GLY A N 1
ATOM 647 C CA . GLY A 1 86 ? 0.523 -2.333 -9.749 1.00 98.75 86 GLY A CA 1
ATOM 648 C C . GLY A 1 86 ? 1.045 -3.657 -9.202 1.00 98.75 86 GLY A C 1
ATOM 649 O O . GLY A 1 86 ? 0.641 -4.726 -9.667 1.00 98.75 86 GLY A O 1
ATOM 650 N N . LEU A 1 87 ? 1.937 -3.582 -8.219 1.00 98.75 87 LEU A N 1
ATOM 651 C CA . LEU A 1 87 ? 2.459 -4.735 -7.488 1.00 98.75 87 LEU A CA 1
ATOM 652 C C . LEU A 1 87 ? 2.489 -4.379 -6.002 1.00 98.75 87 LEU A C 1
ATOM 654 O O . LEU A 1 87 ? 3.497 -3.898 -5.486 1.00 98.75 87 LEU A O 1
ATOM 658 N N . HIS A 1 88 ? 1.342 -4.550 -5.351 1.00 98.50 88 HIS A N 1
ATOM 659 C CA . HIS A 1 88 ? 1.081 -4.025 -4.016 1.00 98.50 88 HIS A CA 1
ATOM 660 C C . HIS A 1 88 ? 1.324 -5.097 -2.945 1.00 98.50 88 HIS A C 1
ATOM 662 O O . HIS A 1 88 ? 0.707 -6.167 -2.942 1.00 98.50 88 HIS A O 1
ATOM 668 N N . PHE A 1 89 ? 2.264 -4.811 -2.046 1.00 98.00 89 PHE A N 1
ATOM 669 C CA . PHE A 1 89 ? 2.679 -5.661 -0.934 1.00 98.00 89 PHE A CA 1
ATOM 670 C C . PHE A 1 89 ? 2.125 -5.150 0.400 1.00 98.00 89 PHE A C 1
ATOM 672 O O . PHE A 1 89 ? 1.794 -3.980 0.558 1.00 98.00 89 PHE A O 1
ATOM 679 N N . PHE A 1 90 ? 2.116 -6.027 1.406 1.00 93.56 90 PHE A N 1
ATOM 680 C CA . PHE A 1 90 ? 1.612 -5.721 2.745 1.00 93.56 90 PHE A CA 1
ATOM 681 C C . PHE A 1 90 ? 2.736 -5.743 3.780 1.00 93.56 90 PHE A C 1
ATOM 683 O O . PHE A 1 90 ? 3.582 -6.638 3.773 1.00 93.56 90 PHE A O 1
ATOM 690 N N . ASN A 1 91 ? 2.744 -4.771 4.690 1.00 87.12 91 ASN A N 1
ATOM 691 C CA . ASN A 1 91 ? 3.731 -4.680 5.763 1.00 87.12 91 ASN A CA 1
ATOM 692 C C . ASN A 1 91 ? 3.421 -5.676 6.905 1.00 87.12 91 ASN A C 1
ATOM 694 O O . ASN A 1 91 ? 2.263 -5.749 7.317 1.00 87.12 91 ASN A O 1
ATOM 698 N N . PRO A 1 92 ? 4.418 -6.388 7.475 1.00 92.12 92 PRO A N 1
ATOM 699 C CA . PRO A 1 92 ? 5.812 -6.514 7.030 1.00 92.12 92 PRO A CA 1
ATOM 700 C C . PRO A 1 92 ? 5.975 -7.414 5.800 1.00 92.12 92 PRO A C 1
ATOM 702 O O . PRO A 1 92 ? 5.621 -8.594 5.829 1.00 92.12 92 PRO A O 1
ATOM 705 N N . VAL A 1 93 ? 6.598 -6.886 4.740 1.00 95.81 93 VAL A N 1
ATOM 706 C CA . VAL A 1 93 ? 6.696 -7.560 3.428 1.00 95.81 93 VAL A CA 1
ATOM 707 C C . VAL A 1 93 ? 7.312 -8.966 3.493 1.00 95.81 93 VAL A C 1
ATOM 709 O O . VAL A 1 93 ? 6.798 -9.848 2.803 1.00 95.81 93 VAL A O 1
ATOM 712 N N . PRO A 1 94 ? 8.357 -9.255 4.296 1.00 95.00 94 PRO A N 1
ATOM 713 C CA . PRO A 1 94 ? 8.899 -10.616 4.389 1.00 95.00 94 PRO A CA 1
ATOM 714 C C . PRO A 1 94 ? 7.941 -11.637 5.027 1.00 95.00 94 PRO A C 1
ATOM 716 O O . PRO A 1 94 ? 8.020 -12.827 4.723 1.00 95.00 94 PRO A O 1
ATOM 719 N N . MET A 1 95 ? 7.030 -11.182 5.893 1.00 94.50 95 MET A N 1
ATOM 720 C CA . MET A 1 95 ? 6.094 -12.037 6.633 1.00 94.50 95 MET A CA 1
ATOM 721 C C . MET A 1 95 ? 4.779 -12.228 5.878 1.00 94.50 95 MET A C 1
ATOM 723 O O . MET A 1 95 ? 4.237 -13.334 5.833 1.00 94.50 95 MET A O 1
ATOM 727 N N . MET A 1 96 ? 4.276 -11.161 5.256 1.00 94.81 96 MET A N 1
ATOM 728 C CA . MET A 1 96 ? 2.996 -11.182 4.562 1.00 94.81 96 MET A CA 1
ATOM 729 C C . MET A 1 96 ? 3.098 -11.953 3.244 1.00 94.81 96 MET A C 1
ATOM 731 O O . MET A 1 96 ? 3.932 -11.671 2.375 1.00 94.81 96 MET A O 1
ATOM 735 N N . LYS A 1 97 ? 2.219 -12.948 3.096 1.00 97.69 97 LYS A N 1
ATOM 736 C CA . LYS A 1 97 ? 2.181 -13.826 1.922 1.00 97.69 97 LYS A CA 1
ATOM 737 C C . LYS A 1 97 ? 1.374 -13.262 0.767 1.00 97.69 97 LYS A C 1
ATOM 739 O O . LYS A 1 97 ? 1.528 -13.767 -0.329 1.00 97.69 97 LYS A O 1
ATOM 744 N N . LEU A 1 98 ? 0.544 -12.250 0.974 1.00 98.25 98 LEU A N 1
ATOM 745 C CA . LEU A 1 98 ? -0.293 -11.693 -0.084 1.00 98.25 98 LEU A CA 1
ATOM 746 C C . LEU A 1 98 ? 0.479 -10.684 -0.951 1.00 98.25 98 LEU A C 1
ATOM 748 O O . LEU A 1 98 ? 1.315 -9.936 -0.438 1.00 98.25 98 LEU A O 1
ATOM 752 N N . VAL A 1 99 ? 0.163 -10.657 -2.246 1.00 98.62 99 VAL A N 1
ATOM 753 C CA . VAL A 1 99 ? 0.475 -9.561 -3.182 1.00 98.62 99 VAL A CA 1
ATOM 754 C C . VAL A 1 99 ? -0.757 -9.307 -4.028 1.00 98.62 99 VAL A C 1
ATOM 756 O O . VAL A 1 99 ? -1.381 -10.259 -4.494 1.00 98.62 99 VAL A O 1
ATOM 759 N N . GLU A 1 100 ? -1.094 -8.050 -4.271 1.00 98.75 100 GLU A N 1
ATOM 760 C CA . GLU A 1 100 ? -2.103 -7.697 -5.267 1.00 98.75 100 GLU A CA 1
ATOM 761 C C . GLU A 1 100 ? -1.402 -7.284 -6.566 1.00 98.75 100 GLU A C 1
ATOM 763 O O . GLU A 1 100 ? -0.603 -6.346 -6.589 1.00 98.75 100 GLU A O 1
ATOM 768 N N . VAL A 1 101 ? -1.685 -8.005 -7.653 1.00 98.69 101 VAL A N 1
ATOM 769 C CA . VAL A 1 101 ? -1.200 -7.688 -9.000 1.00 98.69 101 VAL A CA 1
ATOM 770 C C . VAL A 1 101 ? -2.308 -6.944 -9.735 1.00 98.69 101 VAL A C 1
ATOM 772 O O . VAL A 1 101 ? -3.366 -7.507 -10.042 1.00 98.69 101 VAL A O 1
ATOM 775 N N . ILE A 1 102 ? -2.067 -5.661 -9.996 1.00 98.62 102 ILE A N 1
ATOM 776 C CA . ILE A 1 102 ? -3.085 -4.725 -10.472 1.00 98.62 102 ILE A CA 1
ATOM 777 C C . ILE A 1 102 ? -2.928 -4.510 -11.967 1.00 98.62 102 ILE A C 1
ATOM 779 O O . ILE A 1 102 ? -1.882 -4.051 -12.435 1.00 98.62 102 ILE A O 1
ATOM 783 N N . LYS A 1 103 ? -3.986 -4.813 -12.716 1.00 97.62 103 LYS A N 1
ATOM 784 C CA . LYS A 1 103 ? -4.015 -4.642 -14.168 1.00 97.62 103 LYS A CA 1
ATOM 785 C C . LYS A 1 103 ? -4.777 -3.365 -14.528 1.00 97.62 103 LYS A C 1
ATOM 787 O O . LYS A 1 103 ? -5.954 -3.224 -14.189 1.00 97.62 103 LYS A O 1
ATOM 792 N N . THR A 1 104 ? -4.126 -2.463 -15.261 1.00 98.19 104 THR A N 1
ATOM 793 C CA . THR A 1 104 ? -4.829 -1.379 -15.967 1.00 98.19 104 THR A CA 1
ATOM 794 C C . THR A 1 104 ? -5.451 -1.928 -17.258 1.00 98.19 104 THR A C 1
ATOM 796 O O . THR A 1 104 ? -5.046 -2.997 -17.722 1.00 98.19 104 THR A O 1
ATOM 799 N N . PRO A 1 105 ? -6.381 -1.215 -17.916 1.00 97.94 105 PRO A N 1
ATOM 800 C CA . PRO A 1 105 ? -6.872 -1.622 -19.235 1.00 97.94 105 PRO A CA 1
ATOM 801 C C . PRO A 1 105 ? -5.772 -1.772 -20.302 1.00 97.94 105 PRO A C 1
ATOM 803 O O . PRO A 1 105 ? -5.969 -2.495 -21.274 1.00 97.94 105 PRO A O 1
ATOM 806 N N . MET A 1 106 ? -4.629 -1.101 -20.124 1.00 98.50 106 MET A N 1
ATOM 807 C CA . MET A 1 106 ? -3.512 -1.100 -21.075 1.00 98.50 106 MET A CA 1
ATOM 808 C C . MET A 1 106 ? -2.490 -2.202 -20.792 1.00 98.50 106 MET A C 1
ATOM 810 O O . MET A 1 106 ? -1.811 -2.641 -21.715 1.00 98.50 106 MET A O 1
ATOM 814 N N . THR A 1 107 ? -2.387 -2.667 -19.544 1.00 98.81 107 THR A N 1
ATOM 815 C CA . THR A 1 107 ? -1.400 -3.669 -19.128 1.00 98.81 107 THR A CA 1
ATOM 816 C C . THR A 1 107 ? -1.573 -4.953 -19.943 1.00 98.81 107 THR A C 1
ATOM 818 O O . THR A 1 107 ? -2.653 -5.553 -19.982 1.00 98.81 107 THR A O 1
ATOM 821 N N . SER A 1 108 ? -0.496 -5.415 -20.575 1.00 98.81 108 SER A N 1
ATOM 822 C CA . SER A 1 108 ? -0.514 -6.628 -21.385 1.00 98.81 108 SER A CA 1
ATOM 823 C C . SER A 1 108 ? -0.723 -7.873 -20.523 1.00 98.81 108 SER A C 1
ATOM 825 O O . SER A 1 108 ? -0.359 -7.926 -19.345 1.00 98.81 108 SER A O 1
ATOM 827 N N . GLN A 1 109 ? -1.286 -8.919 -21.128 1.00 98.69 109 GLN A N 1
ATOM 828 C CA . GLN A 1 109 ? -1.431 -10.206 -20.451 1.00 98.69 109 GLN A CA 1
ATOM 829 C C . GLN A 1 109 ? -0.065 -10.814 -20.090 1.00 98.69 109 GLN A C 1
ATOM 831 O O . GLN A 1 109 ? 0.096 -11.341 -18.994 1.00 98.69 109 GLN A O 1
ATOM 836 N N . LYS A 1 110 ? 0.938 -10.636 -20.961 1.00 98.81 110 LYS A N 1
ATOM 837 C CA . LYS A 1 110 ? 2.322 -11.072 -20.732 1.00 98.81 110 LYS A CA 1
ATOM 838 C C . LYS A 1 110 ? 2.922 -10.445 -19.470 1.00 98.81 110 LYS A C 1
ATOM 840 O O . LYS A 1 110 ? 3.513 -11.148 -18.654 1.00 98.81 110 LYS A O 1
ATOM 845 N N . THR A 1 111 ? 2.766 -9.132 -19.301 1.00 98.88 111 THR A N 1
ATOM 846 C CA . THR A 1 111 ? 3.236 -8.412 -18.109 1.00 98.88 111 THR A CA 1
ATOM 847 C C . THR A 1 111 ? 2.518 -8.882 -16.858 1.00 98.88 111 THR A C 1
ATOM 849 O O . THR A 1 111 ? 3.166 -9.147 -15.849 1.00 98.88 111 THR A O 1
ATOM 852 N N . PHE A 1 112 ? 1.195 -9.030 -16.929 1.00 98.81 112 PHE A N 1
ATOM 853 C CA . PHE A 1 112 ? 0.409 -9.534 -15.810 1.00 98.81 112 PHE A CA 1
ATOM 854 C C . PHE A 1 112 ? 0.888 -10.924 -15.363 1.00 98.81 112 PHE A C 1
ATOM 856 O O . PHE A 1 112 ? 1.200 -11.111 -14.192 1.00 98.81 112 PHE A O 1
ATOM 863 N N . GLU A 1 113 ? 1.031 -11.874 -16.288 1.00 98.81 113 GLU A N 1
ATOM 864 C CA . GLU A 1 113 ? 1.509 -13.232 -15.987 1.00 98.81 113 GLU A CA 1
ATOM 865 C C . GLU A 1 113 ? 2.934 -13.235 -15.427 1.00 98.81 113 GLU A C 1
ATOM 867 O O . GLU A 1 113 ? 3.195 -13.903 -14.429 1.00 98.81 113 GLU A O 1
ATOM 872 N N . SER A 1 114 ? 3.822 -12.402 -15.978 1.00 98.88 114 SER A N 1
ATOM 873 C CA . SER A 1 114 ? 5.193 -12.255 -15.472 1.00 98.88 114 SER A CA 1
ATOM 874 C C . SER A 1 114 ? 5.221 -11.775 -14.016 1.00 98.88 114 SER A C 1
ATOM 876 O O . SER A 1 114 ? 6.006 -12.275 -13.214 1.00 98.88 114 SER A O 1
ATOM 878 N N . LEU A 1 115 ? 4.340 -10.843 -13.636 1.00 98.88 115 LEU A N 1
ATOM 879 C CA . LEU A 1 115 ? 4.228 -10.354 -12.256 1.00 98.88 115 LEU A CA 1
ATOM 880 C C . LEU A 1 115 ? 3.555 -11.359 -11.316 1.00 98.88 115 LEU A C 1
ATOM 882 O O . LEU A 1 115 ? 3.938 -11.461 -10.146 1.00 98.88 115 LEU A O 1
ATOM 886 N N . MET A 1 116 ? 2.586 -12.129 -11.816 1.00 98.81 116 MET A N 1
ATOM 887 C CA . MET A 1 116 ? 2.006 -13.250 -11.074 1.00 98.81 116 MET A CA 1
ATOM 888 C C . MET A 1 116 ? 3.082 -14.296 -10.763 1.00 98.81 116 MET A C 1
ATOM 890 O O . MET A 1 116 ? 3.186 -14.758 -9.626 1.00 98.81 116 MET A O 1
ATOM 894 N N . ASP A 1 117 ? 3.915 -14.646 -11.739 1.00 98.81 117 ASP A N 1
ATOM 895 C CA . ASP A 1 117 ? 4.970 -15.644 -11.567 1.00 98.81 117 ASP A CA 1
ATOM 896 C C . ASP A 1 117 ? 6.130 -15.123 -10.720 1.00 98.81 117 ASP A C 1
ATOM 898 O O . ASP A 1 117 ? 6.597 -15.839 -9.834 1.00 98.81 117 ASP A O 1
ATOM 902 N N . PHE A 1 118 ? 6.513 -13.854 -10.876 1.00 98.81 118 PHE A N 1
ATOM 903 C CA . PHE A 1 118 ? 7.449 -13.189 -9.968 1.00 98.81 118 PHE A CA 1
ATOM 904 C C . PHE A 1 118 ? 6.950 -13.232 -8.517 1.00 98.81 118 PHE A C 1
ATOM 906 O O . PHE A 1 118 ? 7.689 -13.615 -7.613 1.00 98.81 118 PHE A O 1
ATOM 913 N N . SER A 1 119 ? 5.673 -12.922 -8.284 1.00 98.75 119 SER A N 1
ATOM 914 C CA . SER A 1 119 ? 5.083 -12.969 -6.941 1.00 98.75 119 SER A CA 1
ATOM 915 C C . SER A 1 119 ? 5.139 -14.376 -6.338 1.00 98.75 119 SER A C 1
ATOM 917 O O . SER A 1 119 ? 5.505 -14.534 -5.172 1.00 98.75 119 SER A O 1
ATOM 919 N N . LYS A 1 120 ? 4.850 -15.418 -7.129 1.00 98.69 120 LYS A N 1
ATOM 920 C CA . LYS A 1 120 ? 5.004 -16.817 -6.689 1.00 98.69 120 LYS A CA 1
ATOM 921 C C . LYS A 1 120 ? 6.465 -17.164 -6.402 1.00 98.69 120 LYS A C 1
ATOM 923 O O . LYS A 1 120 ? 6.736 -17.827 -5.404 1.00 98.69 120 LYS A O 1
ATOM 928 N N . ALA A 1 121 ? 7.402 -16.694 -7.226 1.00 98.56 121 ALA A N 1
ATOM 929 C CA . ALA A 1 121 ? 8.837 -16.907 -7.032 1.00 98.56 121 ALA A CA 1
ATOM 930 C C . ALA A 1 121 ? 9.355 -16.271 -5.728 1.00 98.56 121 ALA A C 1
ATOM 932 O O . ALA A 1 121 ? 10.251 -16.821 -5.092 1.00 98.56 121 ALA A O 1
ATOM 933 N N . LEU A 1 122 ? 8.735 -15.178 -5.266 1.00 98.12 122 LEU A N 1
ATOM 934 C CA . LEU A 1 122 ? 8.979 -14.591 -3.940 1.00 98.12 122 LEU A CA 1
ATOM 935 C C . LEU A 1 122 ? 8.371 -15.400 -2.774 1.00 98.12 122 LEU A C 1
ATOM 937 O O . LEU A 1 122 ? 8.447 -14.972 -1.620 1.00 98.12 122 LEU A O 1
ATOM 941 N N . GLY A 1 123 ? 7.723 -16.538 -3.042 1.00 98.12 123 GLY A N 1
ATOM 942 C CA . GLY A 1 123 ? 7.013 -17.332 -2.037 1.00 98.12 123 GLY A CA 1
ATOM 943 C C . GLY A 1 123 ? 5.736 -16.656 -1.533 1.00 98.12 123 GLY A C 1
ATOM 944 O O . GLY A 1 123 ? 5.371 -16.823 -0.363 1.00 98.12 123 GLY A O 1
ATOM 945 N N . LYS A 1 124 ? 5.097 -15.853 -2.392 1.00 98.62 124 LYS A N 1
ATOM 946 C CA . LYS A 1 124 ? 3.854 -15.128 -2.115 1.00 98.62 124 LYS A CA 1
ATOM 947 C C . LYS A 1 124 ? 2.686 -15.714 -2.916 1.00 98.62 124 LYS A C 1
ATOM 949 O O . LYS A 1 124 ? 2.868 -16.431 -3.897 1.00 98.62 124 LYS A O 1
ATOM 954 N N . HIS A 1 125 ? 1.476 -15.390 -2.489 1.00 98.62 125 HIS A N 1
ATOM 955 C CA . HIS A 1 125 ? 0.209 -15.722 -3.116 1.00 98.62 125 HIS A CA 1
ATOM 956 C C . HIS A 1 125 ? -0.344 -14.468 -3.796 1.00 98.62 125 HIS A C 1
ATOM 958 O O . HIS A 1 125 ? -0.910 -13.613 -3.112 1.00 98.62 125 HIS A O 1
ATOM 964 N N . PRO A 1 126 ? -0.152 -14.316 -5.116 1.00 98.62 126 PRO A N 1
ATOM 965 C CA . PRO A 1 126 ? -0.701 -13.178 -5.828 1.00 98.62 126 PRO A CA 1
ATOM 966 C C . PRO A 1 126 ? -2.211 -13.325 -6.035 1.00 98.62 126 PRO A C 1
ATOM 968 O O . PRO A 1 126 ? -2.694 -14.400 -6.398 1.00 98.62 126 PRO A O 1
ATOM 971 N N . ILE A 1 127 ? -2.939 -12.223 -5.878 1.00 98.50 127 ILE A N 1
ATOM 972 C CA . ILE A 1 127 ? -4.331 -12.075 -6.313 1.00 98.50 127 ILE A CA 1
ATOM 973 C C . ILE A 1 127 ? -4.430 -10.993 -7.388 1.00 98.50 127 ILE A C 1
ATOM 975 O O . ILE A 1 127 ? -3.594 -10.094 -7.454 1.00 98.50 127 ILE A O 1
ATOM 979 N N . SER A 1 128 ? -5.447 -11.082 -8.243 1.00 98.12 128 SER A N 1
ATOM 980 C CA . SER A 1 128 ? -5.688 -10.100 -9.302 1.00 98.12 128 SER A CA 1
ATOM 981 C C . SER A 1 128 ? -6.702 -9.059 -8.853 1.00 98.12 128 SER A C 1
ATOM 983 O O . SER A 1 128 ? -7.736 -9.409 -8.284 1.00 98.12 128 SER A O 1
ATOM 985 N N . CYS A 1 129 ? -6.438 -7.796 -9.172 1.00 96.50 129 CYS A N 1
ATOM 986 C CA . CYS A 1 129 ? -7.424 -6.731 -9.059 1.00 96.50 129 CYS A CA 1
ATOM 987 C C . CYS A 1 129 ? -7.376 -5.820 -10.290 1.00 96.50 129 CYS A C 1
ATOM 989 O O . CYS A 1 129 ? -6.353 -5.709 -10.975 1.00 96.50 129 CYS A O 1
ATOM 991 N N . LYS A 1 130 ? -8.502 -5.162 -10.572 1.00 95.69 130 LYS A N 1
ATOM 992 C CA . LYS A 1 130 ? -8.528 -4.033 -11.503 1.00 95.69 130 LYS A CA 1
ATOM 993 C C . LYS A 1 130 ? -7.913 -2.809 -10.828 1.00 95.69 130 LYS A C 1
ATOM 995 O O . LYS A 1 130 ? -7.809 -2.745 -9.608 1.00 95.69 130 LYS A O 1
ATOM 1000 N N . ASP A 1 131 ? -7.538 -1.830 -11.637 1.00 95.50 131 ASP A N 1
ATOM 1001 C CA . ASP A 1 131 ? -7.103 -0.524 -11.151 1.00 95.50 131 ASP A CA 1
ATOM 1002 C C . ASP A 1 131 ? -8.284 0.287 -10.586 1.00 95.50 131 ASP A C 1
ATOM 1004 O O . ASP A 1 131 ? -8.881 1.124 -11.262 1.00 95.50 131 ASP A O 1
ATOM 1008 N N . THR A 1 132 ? -8.671 -0.037 -9.354 1.00 90.00 132 THR A N 1
ATOM 1009 C CA . THR A 1 132 ? -9.720 0.633 -8.580 1.00 90.00 132 THR A CA 1
ATOM 1010 C C . THR A 1 132 ? -9.152 1.116 -7.245 1.00 90.00 132 THR A C 1
ATOM 1012 O O . THR A 1 132 ? -8.292 0.428 -6.689 1.00 90.00 132 THR A O 1
ATOM 1015 N N . PRO A 1 133 ? -9.621 2.256 -6.695 1.00 87.88 133 PRO A N 1
ATOM 1016 C CA . PRO A 1 133 ? -9.096 2.804 -5.441 1.00 87.88 133 PRO A CA 1
ATOM 1017 C C . PRO A 1 133 ? -9.054 1.757 -4.321 1.00 87.88 133 PRO A C 1
ATOM 1019 O O . PRO A 1 133 ? -10.079 1.167 -4.003 1.00 87.88 133 PRO A O 1
ATOM 1022 N N . GLY A 1 134 ? -7.879 1.493 -3.744 1.00 90.81 134 GLY A N 1
ATOM 1023 C CA . GLY A 1 134 ? -7.714 0.527 -2.647 1.00 90.81 134 GLY A CA 1
ATOM 1024 C C . GLY A 1 134 ? -7.702 -0.955 -3.027 1.00 90.81 134 GLY A C 1
ATOM 1025 O O . GLY A 1 134 ? -7.614 -1.798 -2.133 1.00 90.81 134 GLY A O 1
ATOM 1026 N N . PHE A 1 135 ? -7.778 -1.284 -4.315 1.00 95.56 135 PHE A N 1
ATOM 1027 C CA . PHE A 1 135 ? -7.692 -2.653 -4.831 1.00 95.56 135 PHE A CA 1
ATOM 1028 C C . PHE A 1 135 ? -8.690 -3.611 -4.160 1.00 95.56 135 PHE A C 1
ATOM 1030 O O . PHE A 1 135 ? -9.890 -3.351 -4.218 1.00 95.56 135 PHE A O 1
ATOM 1037 N N . VAL A 1 136 ? -8.252 -4.730 -3.572 1.00 96.56 136 VAL A N 1
ATOM 1038 C CA . VAL A 1 136 ? -9.147 -5.645 -2.845 1.00 96.56 136 VAL A CA 1
ATOM 1039 C C . VAL A 1 136 ? -9.076 -5.362 -1.353 1.00 96.56 136 VAL A C 1
ATOM 1041 O O . VAL A 1 136 ? -10.095 -5.060 -0.732 1.00 96.56 136 VAL A O 1
ATOM 1044 N N . VAL A 1 137 ? -7.883 -5.468 -0.765 1.00 96.06 137 VAL A N 1
ATOM 1045 C CA . VAL A 1 137 ? -7.739 -5.452 0.695 1.00 96.06 137 VAL A CA 1
ATOM 1046 C C . VAL A 1 137 ? -8.110 -4.095 1.264 1.00 96.06 137 VAL A C 1
ATOM 1048 O O . VAL A 1 137 ? -8.975 -4.038 2.130 1.00 96.06 137 VAL A O 1
ATOM 1051 N N . ASN A 1 138 ? -7.514 -3.004 0.779 1.00 94.38 138 ASN A N 1
ATOM 1052 C CA . ASN A 1 138 ? -7.791 -1.682 1.343 1.00 94.38 138 ASN A CA 1
ATOM 1053 C C . ASN A 1 138 ? -9.212 -1.218 1.012 1.00 94.38 138 ASN A C 1
ATOM 1055 O O . ASN A 1 138 ? -9.851 -0.605 1.863 1.00 94.38 138 ASN A O 1
ATOM 1059 N N . HIS A 1 139 ? -9.725 -1.548 -0.177 1.00 94.00 139 HIS A N 1
ATOM 1060 C CA . HIS A 1 139 ? -11.085 -1.194 -0.588 1.00 94.00 139 HIS A CA 1
ATOM 1061 C C . HIS A 1 139 ? -12.153 -1.807 0.325 1.00 94.00 139 HIS A C 1
ATOM 1063 O O . HIS A 1 139 ? -13.185 -1.190 0.558 1.00 94.00 139 HIS A O 1
ATOM 1069 N N . LEU A 1 140 ? -11.906 -2.999 0.875 1.00 95.62 140 LEU A N 1
ATOM 1070 C CA . LEU A 1 140 ? -12.795 -3.621 1.859 1.00 95.62 140 LEU A CA 1
ATOM 1071 C C . LEU A 1 140 ? -12.458 -3.197 3.293 1.00 95.62 140 LEU A C 1
ATOM 1073 O O . LEU A 1 140 ? -13.355 -2.923 4.089 1.00 95.62 140 LEU A O 1
ATOM 1077 N N . LEU A 1 141 ? -11.169 -3.138 3.629 1.00 95.50 141 LEU A N 1
ATOM 1078 C CA . LEU A 1 141 ? -10.696 -2.911 4.990 1.00 95.50 141 LEU A CA 1
ATOM 1079 C C . LEU A 1 141 ? -10.964 -1.484 5.465 1.00 95.50 141 LEU A C 1
ATOM 1081 O O . LEU A 1 141 ? -11.483 -1.306 6.563 1.00 95.50 141 LEU A O 1
ATOM 1085 N N . LEU A 1 142 ? -10.615 -0.465 4.676 1.00 94.88 142 LEU A N 1
ATOM 1086 C CA . LEU A 1 142 ? -10.693 0.920 5.143 1.00 94.88 142 LEU A CA 1
ATOM 1087 C C . LEU A 1 142 ? -12.138 1.374 5.391 1.00 94.88 142 LEU A C 1
ATOM 1089 O O . LEU A 1 142 ? -12.384 1.896 6.477 1.00 94.88 142 LEU A O 1
ATOM 1093 N N . PRO A 1 143 ? -13.121 1.110 4.507 1.00 95.12 143 PRO A N 1
ATOM 1094 C CA . PRO A 1 143 ? -14.522 1.408 4.806 1.00 95.12 143 PRO A CA 1
ATOM 1095 C C . PRO A 1 143 ? -15.048 0.692 6.049 1.00 95.12 143 PRO A C 1
ATOM 1097 O O . PRO A 1 143 ? -15.797 1.276 6.829 1.00 95.12 143 PRO A O 1
ATOM 1100 N N . PHE A 1 144 ? -14.632 -0.556 6.269 1.00 96.88 144 PHE A N 1
ATOM 1101 C CA . PHE A 1 144 ? -14.969 -1.298 7.481 1.00 96.88 144 PHE A CA 1
ATOM 1102 C C . PHE A 1 144 ? -14.404 -0.619 8.741 1.00 96.88 144 PHE A C 1
ATOM 1104 O O . PHE A 1 144 ? -15.133 -0.433 9.716 1.00 96.88 144 PHE A O 1
ATOM 1111 N N . LEU A 1 145 ? -13.138 -0.190 8.712 1.00 97.56 145 LEU A N 1
ATOM 1112 C CA . LEU A 1 145 ? -12.524 0.540 9.823 1.00 97.56 145 LEU A CA 1
ATOM 1113 C C . LEU A 1 145 ? -13.220 1.884 10.066 1.00 97.56 145 LEU A C 1
ATOM 1115 O O . LEU A 1 145 ? -13.509 2.226 11.211 1.00 97.56 145 LEU A O 1
ATOM 1119 N N . MET A 1 146 ? -13.558 2.617 9.004 1.00 97.38 146 MET A N 1
ATOM 1120 C CA . MET A 1 146 ? -14.314 3.868 9.111 1.00 97.38 146 MET A CA 1
ATOM 1121 C C . MET A 1 146 ? -15.708 3.641 9.699 1.00 97.38 146 MET A C 1
ATOM 1123 O O . MET A 1 146 ? -16.161 4.428 10.529 1.00 97.38 146 MET A O 1
ATOM 1127 N N . ASN A 1 147 ? -16.375 2.542 9.346 1.00 96.88 147 ASN A N 1
ATOM 1128 C CA . ASN A 1 147 ? -17.673 2.202 9.918 1.00 96.88 147 ASN A CA 1
ATOM 1129 C C . ASN A 1 147 ? -17.585 1.868 11.416 1.00 96.88 147 ASN A C 1
ATOM 1131 O O . ASN A 1 147 ? -18.473 2.259 12.174 1.00 96.88 147 ASN A O 1
ATOM 1135 N N . ALA A 1 148 ? -16.500 1.226 11.863 1.00 98.06 148 ALA A N 1
ATOM 1136 C CA . ALA A 1 148 ? -16.242 1.014 13.287 1.00 98.06 148 ALA A CA 1
ATOM 1137 C C . ALA A 1 148 ? -16.080 2.345 14.041 1.00 98.06 148 ALA A C 1
ATOM 1139 O O . ALA A 1 148 ? -16.670 2.513 15.110 1.00 98.06 148 ALA A O 1
ATOM 1140 N N . ILE A 1 149 ? -15.360 3.317 13.464 1.00 98.00 149 ILE A N 1
ATOM 1141 C CA . ILE A 1 149 ? -15.239 4.666 14.042 1.00 98.00 149 ILE A CA 1
ATOM 1142 C C . ILE A 1 149 ? -16.610 5.343 14.124 1.00 98.00 149 ILE A C 1
ATOM 1144 O O . ILE A 1 149 ? -16.962 5.864 15.176 1.00 98.00 149 ILE A O 1
ATOM 1148 N N . GLN A 1 150 ? -17.419 5.279 13.064 1.00 96.75 150 GLN A N 1
ATOM 1149 C CA . GLN A 1 150 ? -18.764 5.865 13.062 1.00 96.75 150 GLN A CA 1
ATOM 1150 C C . GLN A 1 150 ? -19.684 5.231 14.116 1.00 96.75 150 GLN A C 1
ATOM 1152 O O . GLN A 1 150 ? -20.499 5.924 14.720 1.00 96.75 150 GLN A O 1
ATOM 1157 N N . LEU A 1 151 ? -19.582 3.917 14.345 1.00 97.94 151 LEU A N 1
ATOM 1158 C CA . LEU A 1 151 ? -20.347 3.224 15.386 1.00 97.94 151 LEU A CA 1
ATOM 1159 C C . LEU A 1 151 ? -19.961 3.717 16.787 1.00 97.94 151 LEU A C 1
ATOM 1161 O O . LEU A 1 151 ? -20.835 3.970 17.616 1.00 97.94 151 LEU A O 1
ATOM 1165 N N . TYR A 1 152 ? -18.666 3.926 17.019 1.00 98.25 152 TYR A N 1
ATOM 1166 C CA . TYR A 1 152 ? -18.162 4.548 18.242 1.00 98.25 152 TYR A CA 1
ATOM 1167 C C . TYR A 1 152 ? -18.622 6.008 18.392 1.00 98.25 152 TYR A C 1
ATOM 1169 O O . TYR A 1 152 ? -19.080 6.395 19.464 1.00 98.25 152 TYR A O 1
ATOM 1177 N N . GLU A 1 153 ? -18.566 6.809 17.326 1.00 97.19 153 GLU A N 1
ATOM 1178 C CA . GLU A 1 153 ? -18.975 8.223 17.336 1.00 97.19 153 GLU A CA 1
ATOM 1179 C C . GLU A 1 153 ? -20.466 8.415 17.636 1.00 97.19 153 GLU A C 1
ATOM 1181 O O . GLU A 1 153 ? -20.837 9.378 18.307 1.00 97.19 153 GLU A O 1
ATOM 1186 N N . ARG A 1 154 ? -21.326 7.485 17.202 1.00 97.69 154 ARG A N 1
ATOM 1187 C CA . ARG A 1 154 ? -22.756 7.484 17.560 1.00 97.69 154 ARG A CA 1
ATOM 1188 C C . ARG A 1 154 ? -23.025 7.095 19.015 1.00 97.69 154 ARG A C 1
ATOM 1190 O O . ARG A 1 154 ? -24.140 7.286 19.491 1.00 97.69 154 ARG A O 1
ATOM 1197 N N . GLY A 1 155 ? -22.022 6.574 19.723 1.00 97.88 155 GLY A N 1
ATOM 1198 C CA . GLY A 1 155 ? -22.161 6.086 21.093 1.00 97.88 155 GLY A CA 1
ATOM 1199 C C . GLY A 1 155 ? -22.851 4.725 21.194 1.00 97.88 155 GLY A C 1
ATOM 1200 O O . GLY A 1 155 ? -23.296 4.361 22.280 1.00 97.88 155 GLY A O 1
ATOM 1201 N N . ASP A 1 156 ? -22.935 3.972 20.091 1.00 98.50 156 ASP A N 1
ATOM 1202 C CA . ASP A 1 156 ? -23.619 2.673 20.052 1.00 98.50 156 ASP A CA 1
ATOM 1203 C C . ASP A 1 156 ? -22.858 1.608 20.869 1.00 98.50 156 ASP A C 1
ATOM 1205 O O . ASP A 1 156 ? -23.466 0.718 21.463 1.00 98.50 156 ASP A O 1
ATOM 1209 N N . ALA A 1 157 ? -21.522 1.694 20.903 1.00 98.50 157 ALA A N 1
ATOM 1210 C CA . ALA A 1 157 ? -20.653 0.829 21.700 1.00 98.50 157 ALA A CA 1
ATOM 1211 C C . ALA A 1 157 ? -19.305 1.503 22.008 1.00 98.50 157 ALA A C 1
ATOM 1213 O O . ALA A 1 157 ? -18.870 2.424 21.312 1.00 98.50 157 ALA A O 1
ATOM 1214 N N . SER A 1 158 ? -18.619 1.022 23.050 1.00 98.69 158 SER A N 1
ATOM 1215 C CA . SER A 1 158 ? -17.254 1.452 23.366 1.00 98.69 158 SER A CA 1
ATOM 1216 C C . SER A 1 158 ? -16.250 0.890 22.349 1.00 98.69 158 SER A C 1
ATOM 1218 O O . SER A 1 158 ? -16.451 -0.196 21.805 1.00 98.69 158 SER A O 1
ATOM 1220 N N . LYS A 1 159 ? -15.141 1.600 22.102 1.00 98.44 159 LYS A N 1
ATOM 1221 C CA . LYS A 1 159 ? -14.069 1.113 21.212 1.00 98.44 159 LYS A CA 1
ATOM 1222 C C . LYS A 1 159 ? -13.484 -0.225 21.688 1.00 98.44 159 LYS A C 1
ATOM 1224 O O . LYS A 1 159 ? -13.213 -1.100 20.870 1.00 98.44 159 LYS A O 1
ATOM 1229 N N . GLU A 1 160 ? -13.389 -0.415 23.006 1.00 98.75 160 GLU A N 1
ATOM 1230 C CA . GLU A 1 160 ? -12.972 -1.667 23.636 1.00 98.75 160 GLU A CA 1
ATOM 1231 C C . GLU A 1 160 ? -13.923 -2.829 23.309 1.00 98.75 160 GLU A C 1
ATOM 1233 O O . GLU A 1 160 ? -13.466 -3.902 22.909 1.00 98.75 160 GLU A O 1
ATOM 1238 N N . ASP A 1 161 ? -15.237 -2.624 23.440 1.00 98.81 161 ASP A N 1
ATOM 1239 C CA . ASP A 1 161 ? -16.232 -3.667 23.157 1.00 98.81 161 ASP A CA 1
ATOM 1240 C C . ASP A 1 161 ? -16.325 -3.978 21.663 1.00 98.81 161 ASP A C 1
ATOM 1242 O O . ASP A 1 161 ? -16.498 -5.137 21.289 1.00 98.81 161 ASP A O 1
ATOM 1246 N N . ILE A 1 162 ? -16.163 -2.973 20.797 1.00 98.81 162 ILE A N 1
ATOM 1247 C CA . ILE A 1 162 ? -16.099 -3.175 19.343 1.00 98.81 162 ILE A CA 1
ATOM 1248 C C . ILE A 1 162 ? -14.888 -4.051 18.992 1.00 98.81 162 ILE A C 1
ATOM 1250 O O . ILE A 1 162 ? -15.020 -5.026 18.247 1.00 98.81 162 ILE A O 1
ATOM 1254 N N . ASP A 1 163 ? -13.718 -3.759 19.565 1.00 98.75 163 ASP A N 1
ATOM 1255 C CA . ASP A 1 163 ? -12.510 -4.559 19.358 1.00 98.75 163 ASP A CA 1
ATOM 1256 C C . ASP A 1 163 ? -12.663 -5.995 19.862 1.00 98.75 163 ASP A C 1
ATOM 1258 O O . ASP A 1 163 ? -12.321 -6.942 19.148 1.00 98.75 163 ASP A O 1
ATOM 1262 N N . ILE A 1 164 ? -13.192 -6.184 21.073 1.00 98.69 164 ILE A N 1
ATOM 1263 C CA . ILE A 1 164 ? -13.445 -7.516 21.640 1.00 98.69 164 ILE A CA 1
ATOM 1264 C C . ILE A 1 164 ? -14.466 -8.275 20.790 1.00 98.69 164 ILE A C 1
ATOM 1266 O O . ILE A 1 164 ? -14.245 -9.446 20.470 1.00 98.69 164 ILE A O 1
ATOM 1270 N N . GLY A 1 165 ? -15.549 -7.610 20.388 1.00 98.50 165 GLY A N 1
ATOM 1271 C CA . GLY A 1 165 ? -16.613 -8.183 19.574 1.00 98.50 165 GLY A CA 1
ATOM 1272 C C . GLY A 1 165 ? -16.094 -8.735 18.251 1.00 98.50 165 GLY A C 1
ATOM 1273 O O . GLY A 1 165 ? -16.437 -9.858 17.886 1.00 98.50 165 GLY A O 1
ATOM 1274 N N . LEU A 1 166 ? -15.209 -8.015 17.556 1.00 98.38 166 LEU A N 1
ATOM 1275 C CA . LEU A 1 166 ? -14.673 -8.497 16.278 1.00 98.38 166 LEU A CA 1
ATOM 1276 C C . LEU A 1 166 ? -13.536 -9.506 16.431 1.00 98.38 166 LEU A C 1
ATOM 1278 O O . LEU A 1 166 ? -13.410 -10.406 15.598 1.00 98.38 166 LEU A O 1
ATOM 1282 N N . LYS A 1 167 ? -12.763 -9.441 17.518 1.00 98.50 167 LYS A N 1
ATOM 1283 C CA . LYS A 1 167 ? -11.781 -10.488 17.828 1.00 98.50 167 LYS A CA 1
ATOM 1284 C C . LYS A 1 167 ? -12.449 -11.823 18.143 1.00 98.50 167 LYS A C 1
ATOM 1286 O O . LYS A 1 167 ? -12.092 -12.840 17.557 1.00 98.50 167 LYS A O 1
ATOM 1291 N N . LEU A 1 168 ? -13.428 -11.832 19.048 1.00 98.00 168 LEU A N 1
ATOM 1292 C CA . LEU A 1 168 ? -14.056 -13.069 19.523 1.00 98.00 168 LEU A CA 1
ATOM 1293 C C . LEU A 1 168 ? -15.203 -13.544 18.624 1.00 98.00 168 LEU A C 1
ATOM 1295 O O . LEU A 1 168 ? -15.380 -14.746 18.454 1.00 98.00 168 LEU A O 1
ATOM 1299 N N . GLY A 1 169 ? -15.979 -12.619 18.054 1.00 98.31 169 GLY A N 1
ATOM 1300 C CA . GLY A 1 169 ? -17.158 -12.933 17.245 1.00 98.31 169 GLY A CA 1
ATOM 1301 C C . GLY A 1 169 ? -16.858 -13.151 15.762 1.00 98.31 169 GLY A C 1
ATOM 1302 O O . GLY A 1 169 ? -17.433 -14.051 15.158 1.00 98.31 169 GLY A O 1
ATOM 1303 N N . ALA A 1 170 ? -15.950 -12.361 15.178 1.00 97.50 170 ALA A N 1
ATOM 1304 C CA . ALA A 1 170 ? -15.575 -12.461 13.761 1.00 97.50 170 ALA A CA 1
ATOM 1305 C C . ALA A 1 170 ? -14.205 -13.130 13.535 1.00 97.50 170 ALA A C 1
ATOM 1307 O O . ALA A 1 170 ? -13.802 -13.345 12.393 1.00 97.50 170 ALA A O 1
ATOM 1308 N N . GLY A 1 171 ? -13.483 -13.471 14.609 1.00 97.62 171 GLY A N 1
ATOM 1309 C CA . GLY A 1 171 ? -12.185 -14.144 14.532 1.00 97.62 171 GLY A CA 1
ATOM 1310 C C . GLY A 1 171 ? -11.052 -13.256 14.014 1.00 97.62 171 GLY A C 1
ATOM 1311 O O . GLY A 1 171 ? -10.054 -13.771 13.507 1.00 97.62 171 GLY A O 1
ATOM 1312 N N . HIS A 1 172 ? -11.191 -11.930 14.096 1.00 97.62 172 HIS A N 1
ATOM 1313 C CA . HIS A 1 172 ? -10.139 -11.022 13.652 1.00 97.62 172 HIS A CA 1
ATOM 1314 C C . HIS A 1 172 ? -8.917 -11.104 14.589 1.00 97.62 172 HIS A C 1
ATOM 1316 O O . HIS A 1 172 ? -9.084 -11.142 15.808 1.00 97.62 172 HIS A O 1
ATOM 1322 N N . PRO A 1 173 ? -7.675 -11.069 14.069 1.00 96.25 173 PRO A N 1
ATOM 1323 C CA . PRO A 1 173 ? -6.477 -11.055 14.916 1.00 96.25 173 PRO A CA 1
ATOM 1324 C C . PRO A 1 173 ? -6.348 -9.799 15.791 1.00 96.25 173 PRO A C 1
ATOM 1326 O O . PRO A 1 173 ? -5.749 -9.849 16.863 1.00 96.25 173 PRO A O 1
ATOM 1329 N N .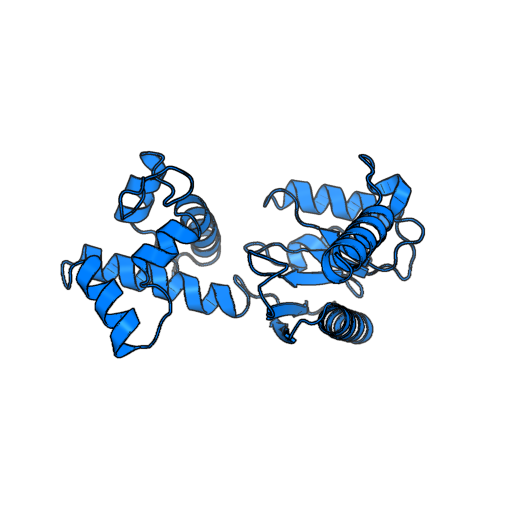 MET A 1 174 ? -6.881 -8.671 15.319 1.00 96.56 174 MET A N 1
ATOM 1330 C CA . MET A 1 174 ? -6.934 -7.393 16.028 1.00 96.56 174 MET A CA 1
ATOM 1331 C C . MET A 1 174 ? -8.319 -6.784 15.847 1.00 96.56 174 MET A C 1
ATOM 1333 O O . MET A 1 174 ? -8.940 -6.953 14.793 1.00 96.56 174 MET A O 1
ATOM 1337 N N . GLY A 1 175 ? -8.784 -6.058 16.859 1.00 98.44 175 GLY A N 1
ATOM 1338 C CA . GLY A 1 175 ? -9.970 -5.224 16.712 1.00 98.44 175 GLY A CA 1
ATOM 1339 C C . GLY A 1 175 ? -9.728 -4.053 15.747 1.00 98.44 175 GLY A C 1
ATOM 1340 O O . GLY A 1 175 ? -8.572 -3.722 15.462 1.00 98.44 175 GLY A O 1
ATOM 1341 N N . PRO A 1 176 ? -10.783 -3.430 15.195 1.00 98.44 176 PRO A N 1
ATOM 1342 C CA . PRO A 1 176 ? -10.639 -2.317 14.264 1.00 98.44 176 PRO A CA 1
ATOM 1343 C C . PRO A 1 176 ? -9.874 -1.122 14.850 1.00 98.44 176 PRO A C 1
ATOM 1345 O O . PRO A 1 176 ? -9.061 -0.552 14.131 1.00 98.44 176 PRO A O 1
ATOM 1348 N N . PHE A 1 177 ? -10.045 -0.757 16.124 1.00 98.69 177 PHE A N 1
ATOM 1349 C CA . PHE A 1 177 ? -9.307 0.363 16.732 1.00 98.69 177 PHE A CA 1
ATOM 1350 C C . PHE A 1 177 ? -7.844 0.009 17.001 1.00 98.69 177 PHE A C 1
ATOM 1352 O O . PHE A 1 177 ? -6.951 0.805 16.710 1.00 98.69 177 PHE A O 1
ATOM 1359 N N . GLU A 1 178 ? -7.574 -1.215 17.459 1.00 98.31 178 GLU A N 1
ATOM 1360 C CA . GLU A 1 178 ? -6.208 -1.752 17.535 1.00 98.31 178 GLU A CA 1
ATOM 1361 C C . GLU A 1 178 ? -5.509 -1.751 16.167 1.00 98.31 178 GLU A C 1
ATOM 1363 O O . GLU A 1 178 ? -4.317 -1.440 16.079 1.00 98.31 178 GLU A O 1
ATOM 1368 N N . LEU A 1 179 ? -6.238 -2.102 15.103 1.00 97.69 179 LEU A N 1
ATOM 1369 C CA . LEU A 1 179 ? -5.718 -2.152 13.739 1.00 97.69 179 LEU A CA 1
ATOM 1370 C C . LEU A 1 179 ? -5.512 -0.752 13.149 1.00 97.69 179 LEU A C 1
ATOM 1372 O O . LEU A 1 179 ? -4.479 -0.518 12.524 1.00 97.69 179 LEU A O 1
ATOM 1376 N N . LEU A 1 180 ? -6.441 0.180 13.386 1.00 98.19 180 LEU A N 1
ATOM 1377 C CA . LEU A 1 180 ? -6.311 1.596 13.026 1.00 98.19 180 LEU A CA 1
ATOM 1378 C C . LEU A 1 180 ? -4.999 2.170 13.583 1.00 98.19 180 LEU A C 1
ATOM 1380 O O . LEU A 1 180 ? -4.184 2.715 12.836 1.00 98.19 180 LEU A O 1
ATOM 1384 N N . ASP A 1 181 ? -4.741 1.959 14.873 1.00 98.12 181 ASP A N 1
ATOM 1385 C CA . ASP A 1 181 ? -3.519 2.431 15.526 1.00 98.12 181 ASP A CA 1
ATOM 1386 C C . ASP A 1 181 ? -2.256 1.677 15.083 1.00 98.12 181 ASP A C 1
ATOM 1388 O O . ASP A 1 181 ? -1.153 2.227 15.143 1.00 98.12 181 ASP A O 1
ATOM 1392 N N . TYR A 1 182 ? -2.380 0.416 14.661 1.00 96.00 182 TYR A N 1
ATOM 1393 C CA . TYR A 1 182 ? -1.258 -0.363 14.132 1.00 96.00 182 TYR A CA 1
ATOM 1394 C C . TYR A 1 182 ? -0.835 0.102 12.734 1.00 96.00 182 TYR A C 1
ATOM 1396 O O . TYR A 1 182 ? 0.361 0.231 12.475 1.00 96.00 182 TYR A O 1
ATOM 1404 N N . VAL A 1 183 ? -1.801 0.355 11.845 1.00 93.88 183 VAL A N 1
ATOM 1405 C CA . VAL A 1 183 ? -1.552 0.828 10.473 1.00 93.88 183 VAL A CA 1
ATOM 1406 C C . VAL A 1 183 ? -1.076 2.281 10.479 1.00 93.88 183 VAL A C 1
ATOM 1408 O O . VAL A 1 183 ? -0.112 2.616 9.791 1.00 93.88 183 VAL A O 1
ATOM 1411 N N . GLY A 1 184 ? -1.715 3.126 11.286 1.00 96.12 184 GLY A N 1
ATOM 1412 C CA . GLY A 1 184 ? -1.398 4.542 11.416 1.00 96.12 184 GLY A CA 1
ATOM 1413 C C . GLY A 1 184 ? -2.563 5.433 11.001 1.00 96.12 184 GLY A C 1
ATOM 1414 O O . GLY A 1 184 ? -3.040 5.375 9.865 1.00 96.12 184 GLY A O 1
ATOM 1415 N N . LEU A 1 185 ? -3.006 6.290 11.922 1.00 98.12 185 LEU A N 1
ATOM 1416 C CA . LEU A 1 185 ? -4.207 7.112 11.733 1.00 98.12 185 LEU A CA 1
ATOM 1417 C C . LEU A 1 185 ? -4.046 8.171 10.635 1.00 98.12 185 LEU A C 1
ATOM 1419 O O . LEU A 1 185 ? -4.972 8.423 9.871 1.00 98.12 185 LEU A O 1
ATOM 1423 N N . ASP A 1 186 ? -2.859 8.757 10.516 1.00 95.88 186 ASP A N 1
ATOM 1424 C CA . ASP A 1 186 ? -2.482 9.679 9.441 1.00 95.88 186 ASP A CA 1
ATOM 1425 C C . ASP A 1 186 ? -2.503 9.003 8.065 1.00 95.88 186 ASP A C 1
ATOM 1427 O O . ASP A 1 186 ? -2.992 9.589 7.101 1.00 95.88 186 ASP A O 1
ATOM 1431 N N . THR A 1 187 ? -2.028 7.758 7.975 1.00 93.31 187 THR A N 1
ATOM 1432 C CA . THR A 1 187 ? -2.059 6.973 6.735 1.00 93.31 187 THR A CA 1
ATOM 1433 C C . THR A 1 187 ? -3.494 6.678 6.312 1.00 93.31 187 THR A C 1
ATOM 1435 O O . THR A 1 187 ? -3.850 6.895 5.157 1.00 93.31 187 THR A O 1
ATOM 1438 N N . ILE A 1 188 ? -4.339 6.238 7.246 1.00 94.62 188 ILE A N 1
ATOM 1439 C CA . ILE A 1 188 ? -5.754 5.949 6.976 1.00 94.62 188 ILE A CA 1
ATOM 1440 C C . ILE A 1 188 ? -6.497 7.219 6.561 1.00 94.62 188 ILE A C 1
ATOM 1442 O O . ILE A 1 188 ? -7.200 7.207 5.551 1.00 94.62 188 ILE A O 1
ATOM 1446 N N . LYS A 1 189 ? -6.290 8.325 7.287 1.00 95.75 189 LYS A N 1
ATOM 1447 C CA . LYS A 1 189 ? -6.878 9.625 6.953 1.00 95.75 189 LYS A CA 1
ATOM 1448 C C . LYS A 1 189 ? -6.491 10.067 5.543 1.00 95.75 189 LYS A C 1
ATOM 1450 O O . LYS A 1 189 ? -7.376 10.410 4.771 1.00 95.75 189 LYS A O 1
ATOM 1455 N N . PHE A 1 190 ? -5.204 10.007 5.194 1.00 93.31 190 PHE A N 1
ATOM 1456 C CA . PHE A 1 190 ? -4.721 10.397 3.867 1.00 93.31 190 PHE A CA 1
ATOM 1457 C C . PHE A 1 190 ? -5.403 9.606 2.742 1.00 93.31 190 PHE A C 1
ATOM 1459 O O . PHE A 1 190 ? -5.816 10.183 1.739 1.00 93.31 190 PHE A O 1
ATOM 1466 N N . ILE A 1 191 ? -5.561 8.289 2.915 1.00 92.44 191 ILE A N 1
ATOM 1467 C CA . ILE A 1 191 ? -6.208 7.441 1.908 1.00 92.44 191 ILE A CA 1
ATOM 1468 C C . ILE A 1 191 ? -7.698 7.782 1.783 1.00 92.44 191 ILE A C 1
ATOM 1470 O O . ILE A 1 191 ? -8.186 7.963 0.669 1.00 92.44 191 ILE A O 1
ATOM 1474 N N . ILE A 1 192 ? -8.411 7.895 2.908 1.00 94.50 192 ILE A N 1
ATOM 1475 C CA . ILE A 1 192 ? -9.848 8.204 2.912 1.00 94.50 192 ILE A CA 1
ATOM 1476 C C . ILE A 1 192 ? -10.124 9.597 2.349 1.00 94.50 192 ILE A C 1
ATOM 1478 O O . ILE A 1 192 ? -11.063 9.738 1.576 1.00 94.50 192 ILE A O 1
ATOM 1482 N N . GLU A 1 193 ? -9.307 10.605 2.661 1.00 92.81 193 GLU A N 1
ATOM 1483 C CA . GLU A 1 193 ? -9.438 11.942 2.066 1.00 92.81 193 GLU A CA 1
ATOM 1484 C C . GLU A 1 193 ? -9.241 11.903 0.552 1.00 92.81 193 GLU A C 1
ATOM 1486 O O . GLU A 1 193 ? -10.073 12.438 -0.175 1.00 92.81 193 GLU A O 1
ATOM 1491 N N . GLY A 1 194 ? -8.222 11.190 0.062 1.00 90.50 194 GLY A N 1
ATOM 1492 C CA . GLY A 1 194 ? -8.039 11.002 -1.377 1.00 90.50 194 GLY A CA 1
ATOM 1493 C C . GLY A 1 194 ? -9.240 10.316 -2.039 1.00 90.50 194 GLY A C 1
ATOM 1494 O O . GLY A 1 194 ? -9.648 10.694 -3.135 1.00 90.50 194 GLY A O 1
ATOM 1495 N N . TRP A 1 195 ? -9.852 9.327 -1.381 1.00 91.81 195 TRP A N 1
ATOM 1496 C CA . TRP A 1 195 ? -11.055 8.659 -1.897 1.00 91.81 195 TRP A CA 1
ATOM 1497 C C . TRP A 1 195 ? -12.297 9.544 -1.830 1.00 91.81 195 TRP A C 1
ATOM 1499 O O . TRP A 1 195 ? -13.101 9.525 -2.760 1.00 91.81 195 TRP A O 1
ATOM 1509 N N . HIS A 1 196 ? -12.428 10.348 -0.777 1.00 93.50 196 HIS A N 1
ATOM 1510 C CA . HIS A 1 196 ? -13.497 11.326 -0.629 1.00 93.50 196 HIS A CA 1
ATOM 1511 C C . HIS A 1 196 ? -13.418 12.408 -1.706 1.00 93.50 196 HIS A C 1
ATOM 1513 O O . HIS A 1 196 ? -14.431 12.746 -2.301 1.00 93.50 196 HIS A O 1
ATOM 1519 N N . GLU A 1 197 ? -12.225 12.925 -2.003 1.00 92.12 197 GLU A N 1
ATOM 1520 C CA . GLU A 1 197 ? -12.024 13.905 -3.076 1.00 92.12 197 GLU A CA 1
ATOM 1521 C C . GLU A 1 197 ? -12.406 13.338 -4.452 1.00 92.12 197 GLU A C 1
ATOM 1523 O O . GLU A 1 197 ? -12.963 14.057 -5.283 1.00 92.12 197 GLU A O 1
ATOM 1528 N N . MET A 1 198 ? -12.144 12.046 -4.687 1.00 87.31 198 MET A N 1
ATOM 1529 C CA . MET A 1 198 ? -12.513 11.362 -5.932 1.00 87.31 198 MET A CA 1
ATOM 1530 C C . MET A 1 198 ? -14.015 11.072 -6.047 1.00 87.31 198 MET A C 1
ATOM 1532 O O . MET A 1 198 ? -14.560 11.156 -7.148 1.00 87.31 198 MET A O 1
ATOM 1536 N N . ASP A 1 199 ? -14.679 10.707 -4.949 1.00 89.25 199 ASP A N 1
ATOM 1537 C CA . ASP A 1 199 ? -16.110 10.386 -4.918 1.00 89.25 199 ASP A CA 1
ATOM 1538 C C . ASP A 1 199 ? -16.778 10.921 -3.632 1.00 89.25 199 ASP A C 1
ATOM 1540 O O . ASP A 1 199 ? -17.063 10.159 -2.699 1.00 89.25 199 ASP A O 1
ATOM 1544 N N . PRO A 1 200 ? -17.060 12.241 -3.563 1.00 92.94 200 PRO A N 1
ATOM 1545 C CA . PRO A 1 200 ? -17.542 12.883 -2.335 1.00 92.94 200 PRO A CA 1
ATOM 1546 C C . PRO A 1 200 ? -18.920 12.401 -1.877 1.00 92.94 200 PRO A C 1
ATOM 1548 O O . PRO A 1 200 ? -19.290 12.562 -0.713 1.00 92.94 200 PRO A O 1
ATOM 1551 N N . GLN A 1 201 ? -19.705 11.833 -2.797 1.00 92.69 201 GLN A N 1
ATOM 1552 C CA . GLN A 1 201 ? -21.058 11.346 -2.527 1.00 92.69 201 GLN A CA 1
ATOM 1553 C C . GLN A 1 201 ? -21.059 9.924 -1.959 1.00 92.69 201 GLN A C 1
ATOM 1555 O O . GLN A 1 201 ? -22.098 9.449 -1.497 1.00 92.69 201 GLN A O 1
ATOM 1560 N N . ASN A 1 202 ? -19.913 9.241 -1.967 1.00 91.06 202 ASN A N 1
ATOM 1561 C CA . ASN A 1 202 ? -19.811 7.889 -1.457 1.00 91.06 202 ASN A CA 1
ATOM 1562 C C . ASN A 1 202 ? -19.942 7.872 0.074 1.00 91.06 202 ASN A C 1
ATOM 1564 O O . ASN A 1 202 ? -19.095 8.448 0.768 1.00 91.06 202 ASN A O 1
ATOM 1568 N N . PRO A 1 203 ? -20.948 7.191 0.649 1.00 90.69 203 PRO A N 1
ATOM 1569 C CA . PRO A 1 203 ? -21.118 7.146 2.100 1.00 90.69 203 PRO A CA 1
ATOM 1570 C C . PRO A 1 203 ? -19.972 6.405 2.809 1.00 90.69 203 PRO A C 1
ATOM 1572 O O . PRO A 1 203 ? -19.732 6.633 3.993 1.00 90.69 203 PRO A O 1
ATOM 1575 N N . TYR A 1 204 ? -19.241 5.543 2.096 1.00 88.81 204 TYR A N 1
ATOM 1576 C CA . TYR A 1 204 ? -18.134 4.762 2.650 1.00 88.81 204 TYR A CA 1
ATOM 1577 C C . TYR A 1 204 ? -16.815 5.534 2.734 1.00 88.81 204 TYR A C 1
ATOM 1579 O O . TYR A 1 204 ? -15.901 5.092 3.428 1.00 88.81 204 TYR A O 1
ATOM 1587 N N . PHE A 1 205 ? -16.711 6.676 2.049 1.00 91.31 205 PHE A N 1
ATOM 1588 C CA . PHE A 1 205 ? -15.503 7.511 2.013 1.00 91.31 205 PHE A CA 1
ATOM 1589 C C . PHE A 1 205 ? -15.683 8.812 2.796 1.00 91.31 205 PHE A C 1
ATOM 1591 O O . PHE A 1 205 ? -14.940 9.763 2.597 1.00 91.31 205 PHE A O 1
ATOM 1598 N N . GLN A 1 206 ? -16.689 8.893 3.666 1.00 93.25 206 GLN A N 1
ATOM 1599 C CA . GLN A 1 206 ? -16.904 10.097 4.461 1.00 93.25 206 GLN A CA 1
ATOM 1600 C C . GLN A 1 206 ? -15.803 10.254 5.524 1.00 93.25 206 GLN A C 1
ATOM 1602 O O . GLN A 1 206 ? -15.411 9.263 6.153 1.00 93.25 206 GLN A O 1
ATOM 1607 N N . PRO A 1 207 ? -15.308 11.483 5.752 1.00 93.25 207 PRO A N 1
ATOM 1608 C CA . PRO A 1 207 ? -14.330 11.749 6.800 1.00 93.25 207 PRO A CA 1
ATOM 1609 C C . PRO A 1 207 ? -14.919 11.478 8.196 1.00 93.25 207 PRO A C 1
ATOM 1611 O O . PRO A 1 207 ? -16.131 11.519 8.391 1.00 93.25 207 PRO A O 1
ATOM 1614 N N . SER A 1 208 ? -14.050 11.238 9.183 1.00 95.94 208 SER A N 1
ATOM 1615 C CA . SER A 1 208 ? -14.430 11.104 10.600 1.00 95.94 208 SER A CA 1
ATOM 1616 C C . SER A 1 208 ? -13.849 12.251 11.421 1.00 95.94 208 SER A C 1
ATOM 1618 O O . SER A 1 208 ? -12.660 12.567 11.319 1.00 95.94 208 SER A O 1
ATOM 1620 N N . GLU A 1 209 ? -14.676 12.844 12.282 1.00 95.25 209 GLU A N 1
ATOM 1621 C CA . GLU A 1 209 ? -14.255 13.908 13.196 1.00 95.25 209 GLU A CA 1
ATOM 1622 C C . GLU A 1 209 ? -13.241 13.401 14.229 1.00 95.25 209 GLU A C 1
ATOM 1624 O O . GLU A 1 209 ? -12.224 14.057 14.470 1.00 95.25 209 GLU A O 1
ATOM 1629 N N . SER A 1 210 ? -13.465 12.210 14.793 1.00 97.25 210 SER A N 1
ATOM 1630 C CA . SER A 1 210 ? -12.553 11.583 15.759 1.00 97.25 210 SER A CA 1
ATOM 1631 C C . SER A 1 210 ? -11.191 11.302 15.140 1.00 97.25 210 SER A C 1
ATOM 1633 O O . SER A 1 210 ? -10.161 11.622 15.740 1.00 97.25 210 SER A O 1
ATOM 1635 N N . LEU A 1 211 ? -11.177 10.758 13.919 1.00 98.00 211 LEU A N 1
ATOM 1636 C CA . LEU A 1 211 ? -9.941 10.503 13.185 1.00 98.00 211 LEU A CA 1
ATOM 1637 C C . LEU A 1 211 ? -9.190 11.811 12.903 1.00 98.00 211 LEU A C 1
ATOM 1639 O O . LEU A 1 211 ? -7.998 11.919 13.193 1.00 98.00 211 LEU A O 1
ATOM 1643 N N . ASN A 1 212 ? -9.895 12.828 12.401 1.00 97.81 212 ASN A N 1
ATOM 1644 C CA . ASN A 1 212 ? -9.313 14.135 12.099 1.00 97.81 212 ASN A CA 1
ATOM 1645 C C . ASN A 1 212 ? -8.708 14.796 13.338 1.00 97.81 212 ASN A C 1
ATOM 1647 O O . ASN A 1 212 ? -7.598 15.329 13.271 1.00 97.81 212 ASN A O 1
ATOM 1651 N N . LYS A 1 213 ? -9.399 14.721 14.478 1.00 98.25 213 LYS A N 1
ATOM 1652 C CA . LYS A 1 213 ? -8.919 15.262 15.750 1.00 98.25 213 LYS A CA 1
ATOM 1653 C C . LYS A 1 213 ? -7.636 14.575 16.217 1.00 98.25 213 LYS A C 1
ATOM 1655 O O . LYS A 1 213 ? -6.672 15.262 16.543 1.00 98.25 213 LYS A O 1
ATOM 1660 N N . LEU A 1 214 ? -7.596 13.241 16.215 1.00 98.38 214 LEU A N 1
ATOM 1661 C CA . LEU A 1 214 ? -6.407 12.490 16.638 1.00 98.38 214 LEU A CA 1
ATOM 1662 C C . LEU A 1 214 ? -5.195 12.807 15.753 1.00 98.38 214 LEU A C 1
ATOM 1664 O O . LEU A 1 214 ? -4.106 13.078 16.264 1.00 98.38 214 LEU A O 1
ATOM 1668 N N . VAL A 1 215 ? -5.391 12.871 14.434 1.00 98.31 215 VAL A N 1
ATOM 1669 C CA . VAL A 1 215 ? -4.315 13.237 13.503 1.00 98.31 215 VAL A CA 1
ATOM 1670 C C . VAL A 1 215 ? -3.864 14.689 13.711 1.00 98.31 215 VAL A C 1
ATOM 1672 O O . VAL A 1 215 ? -2.661 14.951 13.734 1.00 98.31 215 VAL A O 1
ATOM 1675 N N . ALA A 1 216 ? -4.782 15.635 13.938 1.00 98.12 216 ALA A N 1
ATOM 1676 C CA . ALA A 1 216 ? -4.433 17.028 14.241 1.00 98.12 216 ALA A CA 1
ATOM 1677 C C . ALA A 1 216 ? -3.610 17.164 15.538 1.00 98.12 216 ALA A C 1
ATOM 1679 O O . ALA A 1 216 ? -2.701 17.991 15.618 1.00 98.12 216 ALA A O 1
ATOM 1680 N N . GLU A 1 217 ? -3.869 16.306 16.526 1.00 98.31 217 GLU A N 1
ATOM 1681 C CA . GLU A 1 217 ? -3.116 16.204 17.783 1.00 98.31 217 GLU A CA 1
ATOM 1682 C C . GLU A 1 217 ? -1.794 15.414 17.651 1.00 98.31 217 GLU A C 1
ATOM 1684 O O . GLU A 1 217 ? -1.106 15.201 18.649 1.00 98.31 217 GLU A O 1
ATOM 1689 N N . LYS A 1 218 ? -1.406 14.996 16.435 1.00 98.00 218 LYS A N 1
ATOM 1690 C CA . LYS A 1 218 ? -0.226 14.153 16.142 1.00 98.00 218 LYS A CA 1
ATOM 1691 C C . LYS A 1 218 ? -0.243 12.784 16.835 1.00 98.00 218 LYS A C 1
ATOM 1693 O O . LYS A 1 218 ? 0.808 12.194 17.087 1.00 98.00 218 LYS A O 1
ATOM 1698 N N . LYS A 1 219 ? -1.438 12.269 17.119 1.00 98.38 219 LYS A N 1
ATOM 1699 C CA . LYS A 1 219 ? -1.670 10.929 17.663 1.00 98.38 219 LYS A CA 1
ATOM 1700 C C . LYS A 1 219 ? -1.922 9.980 16.501 1.00 98.38 219 LYS A C 1
ATOM 1702 O O . LYS A 1 219 ? -3.044 9.840 16.030 1.00 98.38 219 LYS A O 1
ATOM 1707 N N . PHE A 1 220 ? -0.857 9.386 15.980 1.00 98.25 220 PHE A N 1
ATOM 1708 C CA . PHE A 1 220 ? -0.882 8.537 14.790 1.00 98.25 220 PHE A CA 1
ATOM 1709 C C . PHE A 1 220 ? -0.970 7.038 15.100 1.00 98.25 220 PHE A C 1
ATOM 1711 O O . PHE A 1 220 ? -0.753 6.225 14.205 1.00 98.25 220 PHE A O 1
ATOM 1718 N N . GLY A 1 221 ? -1.268 6.654 16.342 1.00 97.81 221 GLY A N 1
ATOM 1719 C CA . GLY A 1 221 ? -1.322 5.262 16.781 1.00 97.81 221 GLY A CA 1
ATOM 1720 C C . GLY A 1 221 ? -0.003 4.785 17.385 1.00 97.81 221 GLY A C 1
ATOM 1721 O O . GLY A 1 221 ? 0.740 5.550 18.009 1.00 97.81 221 GLY A O 1
ATOM 1722 N N . LYS A 1 222 ? 0.318 3.501 17.199 1.00 96.94 222 LYS A N 1
ATOM 1723 C CA . LYS A 1 222 ? 1.480 2.848 17.828 1.00 96.94 222 LYS A CA 1
ATOM 1724 C C . LYS A 1 222 ? 2.801 3.544 17.518 1.00 96.94 222 LYS A C 1
ATOM 1726 O O . LYS A 1 222 ? 3.646 3.652 18.400 1.00 96.94 222 LYS A O 1
ATOM 1731 N N . LYS A 1 223 ? 2.972 4.061 16.296 1.00 95.56 223 LYS A N 1
ATOM 1732 C CA . LYS A 1 223 ? 4.217 4.726 15.865 1.00 95.56 223 LYS A CA 1
ATOM 1733 C C . LYS A 1 223 ? 4.514 6.046 16.590 1.00 95.56 223 LYS A C 1
ATOM 1735 O O . LYS A 1 223 ? 5.651 6.502 16.557 1.00 95.56 223 LYS A O 1
ATOM 1740 N N . THR A 1 224 ? 3.520 6.645 17.245 1.00 97.44 224 THR A N 1
ATOM 1741 C CA . THR A 1 224 ? 3.661 7.861 18.067 1.00 97.44 224 THR A CA 1
ATOM 1742 C C . THR A 1 224 ? 3.350 7.619 19.544 1.00 97.44 224 THR A C 1
ATOM 1744 O O . THR A 1 224 ? 3.288 8.572 20.312 1.00 97.44 224 THR A O 1
ATOM 1747 N N . GLY A 1 225 ? 3.128 6.365 19.953 1.00 97.56 225 GLY A N 1
ATOM 1748 C CA . GLY A 1 225 ? 2.765 6.011 21.327 1.00 97.56 225 GLY A CA 1
ATOM 1749 C C . GLY A 1 225 ? 1.312 6.322 21.716 1.00 97.56 225 GLY A C 1
ATOM 1750 O O . GLY A 1 225 ? 0.897 5.999 22.823 1.00 97.56 225 GLY A O 1
ATOM 1751 N N . GLU A 1 226 ? 0.508 6.915 20.833 1.00 98.44 226 GLU A N 1
ATOM 1752 C CA . GLU A 1 226 ? -0.898 7.237 21.104 1.00 98.44 226 GLU A CA 1
ATOM 1753 C C . GLU A 1 226 ? -1.687 7.409 19.799 1.00 98.44 226 GLU A C 1
ATOM 1755 O O . GLU A 1 226 ? -1.207 8.039 18.853 1.00 98.44 226 GLU A O 1
ATOM 1760 N N . GLY A 1 227 ? -2.901 6.862 19.780 1.00 98.12 227 GLY A N 1
ATOM 1761 C CA . GLY A 1 227 ? -3.949 7.033 18.773 1.00 98.12 227 GLY A CA 1
ATOM 1762 C C . GLY A 1 227 ? -5.318 6.931 19.449 1.00 98.12 227 GLY A C 1
ATOM 1763 O O . GLY A 1 227 ? -5.601 7.704 20.367 1.00 98.12 227 GLY A O 1
ATOM 1764 N N . PHE A 1 228 ? -6.149 5.965 19.055 1.00 98.38 228 PHE A N 1
ATOM 1765 C CA . PHE A 1 228 ? -7.362 5.612 19.809 1.00 98.38 228 PHE A CA 1
ATOM 1766 C C . PHE A 1 228 ? -7.037 5.004 21.180 1.00 98.38 228 PHE A C 1
ATOM 1768 O O . PHE A 1 228 ? -7.776 5.212 22.147 1.00 98.38 228 PHE A O 1
ATOM 1775 N N . TYR A 1 229 ? -5.910 4.302 21.281 1.00 98.50 229 TYR A N 1
ATOM 1776 C CA . TYR A 1 229 ? -5.330 3.813 22.524 1.00 98.50 229 TYR A CA 1
ATOM 1777 C C . TYR A 1 229 ? -3.984 4.476 22.823 1.00 98.50 229 TYR A C 1
ATOM 1779 O O . TYR A 1 229 ? -3.328 5.058 21.959 1.00 98.50 229 TYR A O 1
ATOM 1787 N N . LYS A 1 230 ? -3.549 4.360 24.081 1.00 98.00 230 LYS A N 1
ATOM 1788 C CA . LYS A 1 230 ? -2.213 4.770 24.530 1.00 98.00 230 LYS A CA 1
ATOM 1789 C C . LYS A 1 230 ? -1.296 3.557 24.598 1.00 98.00 230 LYS A C 1
ATOM 1791 O O . LYS A 1 230 ? -1.660 2.536 25.179 1.00 98.00 230 LYS A O 1
ATOM 1796 N N . TYR A 1 231 ? -0.097 3.703 24.056 1.00 95.25 231 TYR A N 1
ATOM 1797 C CA . TYR A 1 231 ?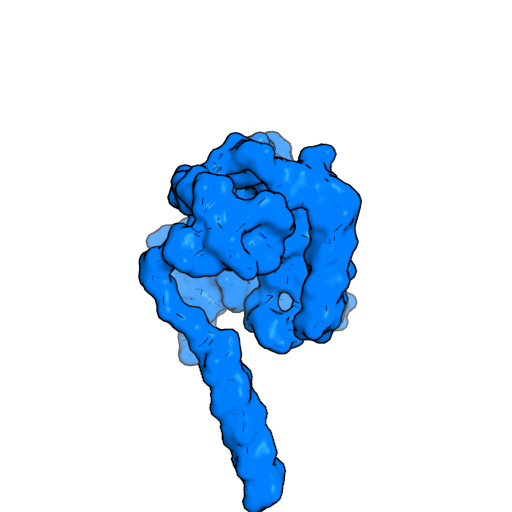 0.936 2.677 23.991 1.00 95.25 231 TYR A CA 1
ATOM 1798 C C . TYR A 1 231 ? 2.162 3.119 24.795 1.00 95.25 231 TYR A C 1
ATOM 1800 O O . TYR A 1 231 ? 2.414 4.311 24.969 1.00 95.25 231 TYR A O 1
ATOM 1808 N N . LYS A 1 232 ? 2.894 2.142 25.328 1.00 80.19 232 LYS A N 1
ATOM 1809 C CA . LYS A 1 232 ? 4.165 2.341 26.029 1.00 80.19 232 LYS A CA 1
ATOM 1810 C C . LYS A 1 232 ? 5.299 1.752 25.211 1.00 80.19 232 LYS A C 1
ATOM 1812 O O . LYS A 1 232 ? 5.037 0.727 24.542 1.00 80.19 232 LYS A O 1
#

Mean predicted aligned error: 4.02 Å

Radius of gyration: 20.27 Å; Cα contacts (8 Å, |Δi|>4): 340; chains: 1; bounding box: 51×43×50 Å

Organism: Rousettus aegyptiacus (NCBI:txid9407)

Nearest PDB structures (foldseek):
  1lsj-assembly1_B  TM=9.956E-01  e=1.161E-38  Homo sapiens
  2hdh-assembly1_B  TM=9.980E-01  e=2.283E-38  Homo sapiens
  1f17-assembly1_A  TM=9.943E-01  e=2.147E-38  Homo sapiens
  3rqs-assembly1_B  TM=9.894E-01  e=3.104E-38  Homo sapiens
  1f0y-assembly1_B  TM=9.111E-01  e=8.299E-38  Homo sapiens

Foldseek 3Di:
DVVVVVVVVVVVVVVVVDDDDPDPLVPQQPDQEDEDDDDQDLVVLLVVVLSNLVRHDPNHAYEYQHQADFQVSNLVSHPPVLRTWYWHADPVRLPAQETETEHEPNHHPVNSVVSCVVSVVSVHHYDYFYRDGRTPCGVVLLLVLVVLLVCVVVVVDPQVVQFVCCCVVVVDPTGSQLVQLVVWLVVSQVNLVSVCVVPVPDPSSDDDPLSVVCVVVVATHPVVQHGPDGHD